Protein AF-A0A0F9CCR1-F1 (afdb_monomer_lite)

Organism: NCBI:txid412755

Structure (mmCIF, N/CA/C/O backbone):
data_AF-A0A0F9CCR1-F1
#
_entry.id   AF-A0A0F9CCR1-F1
#
loop_
_atom_site.group_PDB
_atom_site.id
_atom_site.type_symbol
_atom_site.label_atom_id
_atom_site.label_alt_id
_atom_site.label_comp_id
_atom_site.label_asym_id
_atom_site.label_entity_id
_atom_site.label_seq_id
_atom_site.pdbx_PDB_ins_code
_atom_site.Cartn_x
_atom_site.Cartn_y
_atom_site.Cartn_z
_atom_site.occupancy
_atom_site.B_iso_or_equiv
_atom_site.auth_seq_id
_atom_site.auth_comp_id
_atom_site.auth_asym_id
_atom_site.auth_atom_id
_atom_site.pdbx_PDB_model_num
ATOM 1 N N . SER A 1 1 ? 18.368 16.791 -58.440 1.00 50.75 1 SER A N 1
ATOM 2 C CA . SER A 1 1 ? 19.462 16.096 -57.736 1.00 50.75 1 SER A CA 1
ATOM 3 C C . SER A 1 1 ? 19.085 16.031 -56.270 1.00 50.75 1 SER A C 1
ATOM 5 O O . SER A 1 1 ? 18.767 17.078 -55.722 1.00 50.75 1 SER A O 1
ATOM 7 N N . ALA A 1 2 ? 19.001 14.838 -55.680 1.00 38.72 2 ALA A N 1
ATOM 8 C CA . ALA A 1 2 ? 18.726 14.674 -54.253 1.00 38.72 2 ALA A CA 1
ATOM 9 C C . ALA A 1 2 ? 20.060 14.623 -53.499 1.00 38.72 2 ALA A C 1
ATOM 11 O O . ALA A 1 2 ? 20.948 13.859 -53.875 1.00 38.72 2 ALA A O 1
ATOM 12 N N . THR A 1 3 ? 20.212 15.446 -52.465 1.00 45.69 3 THR A N 1
ATOM 13 C CA . THR A 1 3 ? 21.403 15.432 -51.611 1.00 45.69 3 THR A CA 1
ATOM 14 C C . THR A 1 3 ? 21.350 14.206 -50.711 1.00 45.69 3 THR A C 1
ATOM 16 O O . THR A 1 3 ? 20.390 14.024 -49.962 1.00 45.69 3 THR A O 1
ATOM 19 N N . LEU A 1 4 ? 22.379 13.364 -50.779 1.00 38.53 4 LEU A N 1
ATOM 20 C CA . LEU A 1 4 ? 22.526 12.232 -49.875 1.00 38.53 4 LEU A CA 1
ATOM 21 C C . LEU A 1 4 ? 22.863 12.766 -48.473 1.00 38.53 4 LEU A C 1
ATOM 23 O O . LEU A 1 4 ? 23.939 13.322 -48.260 1.00 38.53 4 LEU A O 1
ATOM 27 N N . LEU A 1 5 ? 21.947 12.609 -47.519 1.00 33.97 5 LEU A N 1
ATOM 28 C CA . LEU A 1 5 ? 22.229 12.815 -46.098 1.00 33.97 5 LEU A CA 1
ATOM 29 C C . LEU A 1 5 ? 22.799 11.510 -45.536 1.00 33.97 5 LEU A C 1
ATOM 31 O O . LEU A 1 5 ? 22.057 10.578 -45.234 1.00 33.97 5 LEU A O 1
ATOM 35 N N . ALA A 1 6 ? 24.126 11.431 -45.431 1.00 38.94 6 ALA A N 1
ATOM 36 C CA . ALA A 1 6 ? 24.791 10.329 -44.747 1.00 38.94 6 ALA A CA 1
ATOM 37 C C . ALA A 1 6 ? 24.657 10.525 -43.230 1.00 38.94 6 ALA A C 1
ATOM 39 O O . ALA A 1 6 ? 25.279 11.412 -42.648 1.00 38.94 6 ALA A O 1
ATOM 40 N N . LEU A 1 7 ? 23.823 9.705 -42.593 1.00 36.12 7 LEU A N 1
ATOM 41 C CA . LEU A 1 7 ? 23.699 9.635 -41.140 1.00 36.12 7 LEU A CA 1
ATOM 42 C C . LEU A 1 7 ? 24.555 8.466 -40.643 1.00 36.12 7 LEU A C 1
ATOM 44 O O . LEU A 1 7 ? 24.197 7.311 -40.864 1.00 36.12 7 LEU A O 1
ATOM 48 N N . SER A 1 8 ? 25.673 8.742 -39.965 1.00 43.38 8 SER A N 1
ATOM 49 C CA . SER A 1 8 ? 26.365 7.713 -39.181 1.00 43.38 8 SER A CA 1
ATOM 50 C C . SER A 1 8 ? 25.803 7.720 -37.763 1.00 43.38 8 SER A C 1
ATOM 52 O O . SER A 1 8 ? 26.034 8.661 -37.004 1.00 43.38 8 SER A O 1
ATOM 54 N N . MET A 1 9 ? 25.056 6.682 -37.393 1.00 41.47 9 MET A N 1
ATOM 55 C CA . MET A 1 9 ? 24.630 6.497 -36.007 1.00 41.47 9 MET A CA 1
ATOM 56 C C . MET A 1 9 ? 25.672 5.660 -35.273 1.00 41.47 9 MET A C 1
ATOM 58 O O . MET A 1 9 ? 25.550 4.442 -35.176 1.00 41.47 9 MET A O 1
ATOM 62 N N . THR A 1 10 ? 26.718 6.307 -34.765 1.00 45.69 10 THR A N 1
ATOM 63 C CA . THR A 1 10 ? 27.674 5.651 -33.871 1.00 45.69 10 THR A CA 1
ATOM 64 C C . THR A 1 10 ? 26.913 5.168 -32.635 1.00 45.69 10 THR A C 1
ATOM 66 O O . THR A 1 10 ? 26.191 5.949 -32.016 1.00 45.69 10 THR A O 1
ATOM 69 N N . THR A 1 11 ? 27.073 3.900 -32.249 1.00 51.06 11 THR A N 1
ATOM 70 C CA . THR A 1 11 ? 26.639 3.354 -30.943 1.00 51.06 11 THR A CA 1
ATOM 71 C C . THR A 1 11 ? 25.132 3.214 -30.678 1.00 51.06 11 THR A C 1
ATOM 73 O O . THR A 1 11 ? 24.758 2.974 -29.534 1.00 51.06 11 THR A O 1
ATOM 76 N N . ARG A 1 12 ? 24.248 3.284 -31.691 1.00 46.91 12 ARG A N 1
ATOM 77 C CA . ARG A 1 12 ? 22.797 3.072 -31.466 1.00 46.91 12 ARG A CA 1
ATOM 78 C C . ARG A 1 12 ? 22.498 1.722 -30.805 1.00 46.91 12 ARG A C 1
ATOM 80 O O . ARG A 1 12 ? 21.660 1.680 -29.918 1.00 46.91 12 ARG A O 1
ATOM 87 N N . ALA A 1 13 ? 23.227 0.679 -31.198 1.00 51.91 13 ALA A N 1
ATOM 88 C CA . ALA A 1 13 ? 23.058 -0.664 -30.654 1.00 51.91 13 ALA A CA 1
ATOM 89 C C . ALA A 1 13 ? 23.469 -0.784 -29.173 1.00 51.91 13 ALA A C 1
ATOM 91 O O . ALA A 1 13 ? 22.968 -1.649 -28.470 1.00 51.91 13 ALA A O 1
ATOM 92 N N . ALA A 1 14 ? 24.367 0.083 -28.679 1.00 57.62 14 ALA A N 1
ATOM 93 C CA . ALA A 1 14 ? 24.915 -0.008 -27.320 1.00 57.62 14 ALA A CA 1
ATOM 94 C C . ALA A 1 14 ? 23.968 0.506 -26.234 1.00 57.62 14 ALA A C 1
ATOM 96 O O . ALA A 1 14 ? 24.228 0.294 -25.048 1.00 57.62 14 ALA A O 1
ATOM 97 N N . ARG A 1 15 ? 22.876 1.170 -26.621 1.00 64.12 15 ARG A N 1
ATOM 98 C CA . ARG A 1 15 ? 21.899 1.696 -25.675 1.00 64.12 15 ARG A CA 1
ATOM 99 C C . ARG A 1 15 ? 20.827 0.652 -25.403 1.00 64.12 15 ARG A C 1
ATOM 101 O O . ARG A 1 15 ? 20.266 0.121 -26.356 1.00 64.12 15 ARG A O 1
ATOM 108 N N . PRO A 1 16 ? 20.518 0.370 -24.130 1.00 66.69 16 PRO A N 1
ATOM 109 C CA . PRO A 1 16 ? 19.433 -0.540 -23.820 1.00 66.69 16 PRO A CA 1
ATOM 110 C C . PRO A 1 16 ? 18.103 0.072 -24.228 1.00 66.69 16 PRO A C 1
ATOM 112 O O . PRO A 1 16 ? 17.926 1.293 -24.208 1.00 66.69 16 PRO A O 1
ATOM 115 N N . TYR A 1 17 ? 17.136 -0.799 -24.478 1.00 66.25 17 TYR A N 1
ATOM 116 C CA . TYR A 1 17 ? 15.737 -0.420 -24.519 1.00 66.25 17 TYR A CA 1
ATOM 117 C C . TYR A 1 17 ? 15.050 -0.842 -23.220 1.00 66.25 17 TYR A C 1
ATOM 119 O O . TYR A 1 17 ? 15.251 -1.972 -22.766 1.00 66.25 17 TYR A O 1
ATOM 127 N N . PRO A 1 18 ? 14.222 0.025 -22.616 1.00 67.62 18 PRO A N 1
ATOM 128 C CA . PRO A 1 18 ? 13.349 -0.390 -21.532 1.00 67.62 18 PRO A CA 1
ATOM 129 C C . PRO A 1 18 ? 12.358 -1.460 -22.028 1.00 67.62 18 PRO A C 1
ATOM 131 O O . PRO A 1 18 ? 12.067 -1.542 -23.230 1.00 67.62 18 PRO A O 1
ATOM 134 N N . PRO A 1 19 ? 11.843 -2.307 -21.122 1.00 66.94 19 PRO A N 1
ATOM 135 C CA . PRO A 1 19 ? 10.934 -3.389 -21.481 1.00 66.94 19 PRO A CA 1
ATOM 136 C C . PRO A 1 19 ? 9.650 -2.853 -22.121 1.00 66.94 19 PRO A C 1
ATOM 138 O O . PRO A 1 19 ? 9.246 -1.715 -21.887 1.00 66.94 19 PRO A O 1
ATOM 141 N N . SER A 1 20 ? 9.009 -3.678 -22.953 1.00 59.06 20 SER A N 1
ATOM 142 C CA . SER A 1 20 ? 7.840 -3.262 -23.744 1.00 59.06 20 SER A CA 1
ATOM 143 C C . SER A 1 20 ? 6.495 -3.425 -23.036 1.00 59.06 20 SER A C 1
ATOM 145 O O . SER A 1 20 ? 5.489 -2.936 -23.541 1.00 59.06 20 SER A O 1
ATOM 147 N N . THR A 1 21 ? 6.447 -4.156 -21.923 1.00 61.69 21 THR A N 1
ATOM 148 C CA . THR A 1 21 ? 5.227 -4.347 -21.131 1.00 61.69 21 THR A CA 1
ATOM 149 C C . THR A 1 21 ? 5.556 -4.682 -19.676 1.00 61.69 21 THR A C 1
ATOM 151 O O . THR A 1 21 ? 6.654 -5.169 -19.382 1.00 61.69 21 THR A O 1
ATOM 154 N N . ILE A 1 22 ? 4.587 -4.407 -18.803 1.00 64.69 22 ILE A N 1
ATOM 155 C CA . ILE A 1 22 ? 4.551 -4.728 -17.380 1.00 64.69 22 ILE A CA 1
ATOM 156 C C . ILE A 1 22 ? 3.498 -5.819 -17.167 1.00 64.69 22 ILE A C 1
ATOM 158 O O . ILE A 1 22 ? 2.388 -5.712 -17.689 1.00 64.69 22 ILE A O 1
ATOM 162 N N . GLN A 1 23 ? 3.811 -6.825 -16.354 1.00 64.81 23 GLN A N 1
ATOM 163 C CA . GLN A 1 23 ? 2.790 -7.668 -15.727 1.00 64.81 23 GLN A CA 1
ATOM 164 C C . GLN A 1 23 ? 2.602 -7.250 -14.275 1.00 64.81 23 GLN A C 1
ATOM 166 O O . GLN A 1 23 ? 3.588 -6.992 -13.588 1.00 64.81 23 GLN A O 1
ATOM 171 N N . TYR A 1 24 ? 1.348 -7.206 -13.826 1.00 63.34 24 TYR A N 1
ATOM 172 C CA . TYR A 1 24 ? 0.982 -6.917 -12.444 1.00 63.34 24 TYR A CA 1
ATOM 173 C C . TYR A 1 24 ? 0.610 -8.220 -11.740 1.00 63.34 24 TYR A C 1
ATOM 175 O O . TYR A 1 24 ? -0.170 -9.018 -12.260 1.00 63.34 24 TYR A O 1
ATOM 183 N N . ASN A 1 25 ? 1.152 -8.430 -10.543 1.00 60.41 25 ASN A N 1
ATOM 184 C CA . ASN A 1 25 ? 0.676 -9.438 -9.586 1.00 60.41 25 ASN A CA 1
ATOM 185 C C . ASN A 1 25 ? 0.745 -10.885 -10.108 1.00 60.41 25 ASN A C 1
ATOM 187 O O . ASN A 1 25 ? -0.025 -11.741 -9.682 1.00 60.41 25 ASN A O 1
ATOM 191 N N . GLY A 1 26 ? 1.651 -11.158 -11.052 1.00 52.28 26 GLY A N 1
ATOM 192 C CA . GLY A 1 26 ? 1.789 -12.470 -11.694 1.00 52.28 26 GLY A CA 1
ATOM 193 C C . GLY A 1 26 ? 0.612 -12.869 -12.600 1.00 52.28 26 GLY A C 1
ATOM 194 O O . GLY A 1 26 ? 0.526 -14.028 -13.006 1.00 52.28 26 GLY A O 1
ATOM 195 N N . ALA A 1 27 ? -0.313 -11.954 -12.922 1.00 52.25 27 ALA A N 1
ATOM 196 C CA . ALA A 1 27 ? -1.449 -12.244 -13.794 1.00 52.25 27 ALA A CA 1
ATOM 197 C C . ALA A 1 27 ? -1.022 -12.231 -15.276 1.00 52.25 27 ALA A C 1
ATOM 199 O O . ALA A 1 27 ? -0.590 -11.217 -15.822 1.00 52.25 27 ALA A O 1
ATOM 200 N N . GLY A 1 28 ? -1.163 -13.387 -15.933 1.00 45.09 28 GLY A N 1
ATOM 201 C CA . GLY A 1 28 ? -0.551 -13.738 -17.223 1.00 45.09 28 GLY A CA 1
ATOM 202 C C . GLY A 1 28 ? -1.099 -13.073 -18.492 1.00 45.09 28 GLY A C 1
ATOM 203 O O . GLY A 1 28 ? -1.087 -13.707 -19.547 1.00 45.09 28 GLY A O 1
ATOM 204 N N . THR A 1 29 ? -1.564 -11.820 -18.444 1.00 50.44 29 THR A N 1
ATOM 205 C CA . THR A 1 29 ? -1.812 -11.045 -19.672 1.00 50.44 29 THR A CA 1
ATOM 206 C C . THR A 1 29 ? -1.043 -9.729 -19.650 1.00 50.44 29 THR A C 1
ATOM 208 O O . THR A 1 29 ? -1.026 -9.014 -18.655 1.00 50.44 29 THR A O 1
ATOM 211 N N . ASN A 1 30 ? -0.417 -9.393 -20.780 1.00 51.88 30 ASN A N 1
ATOM 212 C CA . ASN A 1 30 ? 0.476 -8.236 -20.968 1.00 51.88 30 ASN A CA 1
ATOM 213 C C . ASN A 1 30 ? -0.227 -6.858 -20.893 1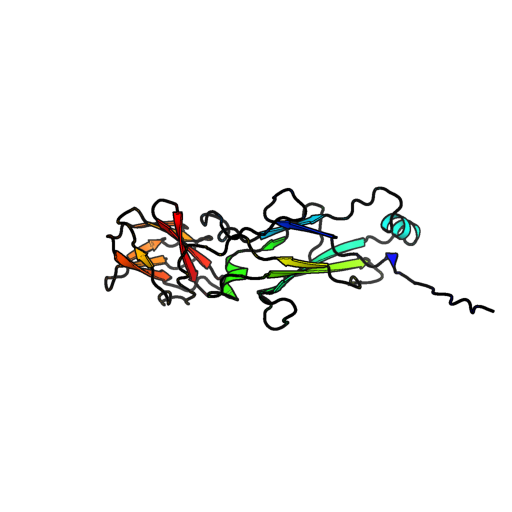.00 51.88 30 ASN A C 1
ATOM 215 O O . ASN A 1 30 ? 0.336 -5.865 -21.354 1.00 51.88 30 ASN A O 1
ATOM 219 N N . TYR A 1 31 ? -1.465 -6.823 -20.393 1.00 55.34 31 TYR A N 1
ATOM 220 C CA . TYR A 1 31 ? -2.374 -5.673 -20.349 1.00 55.34 31 TYR A CA 1
ATOM 221 C C . TYR A 1 31 ? -3.260 -5.683 -19.093 1.00 55.34 31 TYR A C 1
ATOM 223 O O . TYR A 1 31 ? -4.331 -5.081 -19.097 1.00 55.34 31 TYR A O 1
ATOM 231 N N . GLY A 1 32 ? -2.858 -6.418 -18.052 1.00 57.16 32 GLY A N 1
ATOM 232 C CA . GLY A 1 32 ? -3.603 -6.454 -16.800 1.00 57.16 32 GLY A CA 1
ATOM 233 C C . GLY A 1 32 ? -3.653 -5.089 -16.111 1.00 57.16 32 GLY A C 1
ATOM 234 O O . GLY A 1 32 ? -2.869 -4.183 -16.395 1.00 57.16 32 GLY A O 1
ATOM 235 N N . THR A 1 33 ? -4.572 -4.975 -15.173 1.00 60.72 33 THR A N 1
ATOM 236 C CA . THR A 1 33 ? -4.763 -3.840 -14.273 1.00 60.72 33 THR A CA 1
ATOM 237 C C . THR A 1 33 ? -4.204 -4.206 -12.891 1.00 60.72 33 THR A C 1
ATOM 239 O O . THR A 1 33 ? -4.346 -5.349 -12.451 1.00 60.72 33 THR A O 1
ATOM 242 N N . PRO A 1 34 ? -3.502 -3.287 -12.205 1.00 64.38 34 PRO A N 1
ATOM 243 C CA . PRO A 1 34 ? -3.010 -3.509 -10.858 1.00 64.38 34 PRO A CA 1
ATOM 244 C C . PRO A 1 34 ? -4.192 -3.652 -9.892 1.00 64.38 34 PRO A C 1
ATOM 246 O O . PRO A 1 34 ? -5.062 -2.782 -9.848 1.00 64.38 34 PRO A O 1
ATOM 249 N N . ASP A 1 35 ? -4.192 -4.728 -9.107 1.00 62.09 35 ASP A N 1
ATOM 250 C CA . ASP A 1 35 ? -5.094 -4.907 -7.967 1.00 62.09 35 ASP A CA 1
ATOM 251 C C . ASP A 1 35 ? -4.362 -4.492 -6.688 1.00 62.09 35 ASP A C 1
ATOM 253 O O . ASP A 1 35 ? -3.267 -4.995 -6.406 1.00 62.09 35 ASP A O 1
ATOM 257 N N . LEU A 1 36 ? -4.952 -3.544 -5.959 1.00 65.38 36 LEU A N 1
ATOM 258 C CA . LEU A 1 36 ? -4.485 -3.089 -4.655 1.00 65.38 36 LEU A CA 1
ATOM 259 C C . LEU A 1 36 ? -5.269 -3.744 -3.508 1.00 65.38 36 LEU A C 1
ATOM 261 O O . LEU A 1 36 ? -5.095 -3.311 -2.379 1.00 65.38 36 LEU A O 1
ATOM 265 N N . GLU A 1 37 ? -6.102 -4.764 -3.740 1.00 56.50 37 GLU A N 1
ATOM 266 C CA . GLU A 1 37 ? -6.664 -5.627 -2.695 1.00 56.50 37 GLU A CA 1
ATOM 267 C C . GLU A 1 37 ? -5.812 -6.892 -2.546 1.00 56.50 37 GLU A C 1
ATOM 269 O O . GLU A 1 37 ? -5.316 -7.475 -3.504 1.00 56.50 37 GLU A O 1
ATOM 274 N N . GLY A 1 38 ? -5.619 -7.348 -1.315 1.00 53.19 38 GLY A N 1
ATOM 275 C CA . GLY A 1 38 ? -4.847 -8.551 -1.015 1.00 53.19 38 GLY A CA 1
ATOM 276 C C . GLY A 1 38 ? -4.767 -8.741 0.489 1.00 53.19 38 GLY A C 1
ATOM 277 O O . GLY A 1 38 ? -4.850 -7.756 1.221 1.00 53.19 38 GLY A O 1
ATOM 278 N N . ASP A 1 39 ? -4.639 -9.986 0.950 1.00 47.09 39 ASP A N 1
ATOM 279 C CA . ASP A 1 39 ? -4.679 -10.307 2.378 1.00 47.09 39 ASP A CA 1
ATOM 280 C C . ASP A 1 39 ? -3.584 -9.539 3.145 1.00 47.09 39 ASP A C 1
ATOM 282 O O . ASP A 1 39 ? -2.390 -9.771 2.949 1.00 47.09 39 ASP A O 1
ATOM 286 N N . GLY A 1 40 ? -3.980 -8.628 4.044 1.00 43.12 40 GLY A N 1
ATOM 287 C CA . GLY A 1 40 ? -3.067 -7.818 4.863 1.00 43.12 40 GLY A CA 1
ATOM 288 C C . GLY A 1 40 ? -2.175 -8.593 5.848 1.00 43.12 40 GLY A C 1
ATOM 289 O O . GLY A 1 40 ? -1.383 -7.979 6.564 1.00 43.12 40 GLY A O 1
ATOM 290 N N . ALA A 1 41 ? -2.269 -9.927 5.899 1.00 38.91 41 ALA A N 1
ATOM 291 C CA . ALA A 1 41 ? -1.419 -10.786 6.719 1.00 38.91 41 ALA A CA 1
ATOM 292 C C . ALA A 1 41 ? -0.218 -11.303 5.897 1.00 38.91 41 ALA A C 1
ATOM 294 O O . ALA A 1 41 ? -0.339 -12.244 5.118 1.00 38.91 41 ALA A O 1
ATOM 295 N N . GLY A 1 42 ? 0.952 -10.680 6.073 1.00 58.03 42 GLY A N 1
ATOM 296 C CA . GLY A 1 42 ? 2.175 -10.928 5.291 1.00 58.03 42 GLY A CA 1
ATOM 297 C C . GLY A 1 42 ? 2.841 -9.613 4.868 1.00 58.03 42 GLY A C 1
ATOM 298 O O . GLY A 1 42 ? 2.399 -8.565 5.321 1.00 58.03 42 GLY A O 1
ATOM 299 N N . PHE A 1 43 ? 3.876 -9.651 4.008 1.00 45.81 43 PHE A N 1
ATOM 300 C CA . PHE A 1 43 ? 4.658 -8.477 3.554 1.00 45.81 43 PHE A CA 1
ATOM 301 C C . PHE A 1 43 ? 3.766 -7.271 3.184 1.00 45.81 43 PHE A C 1
ATOM 303 O O . PHE A 1 43 ? 3.305 -7.154 2.055 1.00 45.81 43 PHE A O 1
ATOM 310 N N . GLN A 1 44 ? 3.533 -6.373 4.145 1.00 53.03 44 GLN A N 1
ATOM 311 C CA . GLN A 1 44 ? 2.955 -5.029 3.973 1.00 53.03 44 GLN A CA 1
ATOM 312 C C . GLN A 1 44 ? 1.747 -4.918 3.018 1.00 53.03 44 GLN A C 1
ATOM 314 O O . GLN A 1 44 ? 1.655 -3.937 2.282 1.00 53.03 44 GLN A O 1
ATOM 319 N N . GLY A 1 45 ? 0.840 -5.908 3.061 1.00 52.66 45 GLY A N 1
ATOM 320 C CA . GLY A 1 45 ? -0.464 -5.925 2.381 1.00 52.66 45 GLY A CA 1
ATOM 321 C C . GLY A 1 45 ? -0.376 -5.624 0.887 1.00 52.66 45 GLY A C 1
ATOM 322 O O . GLY A 1 45 ? -0.601 -4.493 0.495 1.00 52.66 45 GLY A O 1
ATOM 323 N N . PHE A 1 46 ? 0.012 -6.620 0.089 1.00 50.91 46 PHE A N 1
ATOM 324 C CA . PHE A 1 46 ? 0.131 -6.647 -1.378 1.00 50.91 46 PHE A CA 1
ATOM 325 C C . PHE A 1 46 ? 0.128 -5.277 -2.108 1.00 50.91 46 PHE A C 1
ATOM 327 O O . PHE A 1 46 ? -0.920 -4.646 -2.277 1.00 50.91 46 PHE A O 1
ATOM 334 N N . GLY A 1 47 ? 1.311 -4.831 -2.557 1.00 55.91 47 GLY A N 1
ATOM 335 C CA . GLY A 1 47 ? 1.459 -3.641 -3.398 1.00 55.91 47 GLY A CA 1
ATOM 336 C C . GLY A 1 47 ? 1.358 -3.987 -4.878 1.00 55.91 47 GLY A C 1
ATOM 337 O O . GLY A 1 47 ? 0.251 -4.029 -5.381 1.00 55.91 47 GLY A O 1
ATOM 338 N N . LEU A 1 48 ? 2.469 -4.216 -5.580 1.00 58.97 48 LEU A N 1
ATOM 339 C CA . LEU A 1 48 ? 2.502 -4.625 -6.988 1.00 58.97 48 LEU A CA 1
ATOM 340 C C . LEU A 1 48 ? 3.786 -5.398 -7.279 1.00 58.97 48 LEU A C 1
ATOM 342 O O . LEU A 1 48 ? 4.874 -4.919 -6.958 1.00 58.97 48 LEU A O 1
ATOM 346 N N . THR A 1 49 ? 3.675 -6.550 -7.935 1.00 59.25 49 THR A N 1
ATOM 347 C CA . THR A 1 49 ? 4.834 -7.203 -8.559 1.00 59.25 49 THR A CA 1
ATOM 348 C C . THR A 1 49 ? 4.882 -6.779 -10.009 1.00 59.25 49 THR A C 1
ATOM 350 O O . THR A 1 49 ? 3.936 -7.067 -10.738 1.00 59.25 49 THR A O 1
ATOM 353 N N . ILE A 1 50 ? 5.963 -6.117 -10.414 1.00 58.69 50 ILE A N 1
ATOM 354 C CA . ILE A 1 50 ? 6.201 -5.782 -11.812 1.00 58.69 50 ILE A CA 1
ATOM 355 C C . ILE A 1 50 ? 7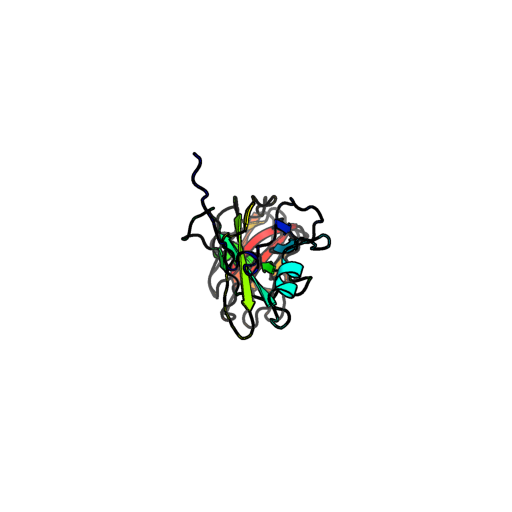.194 -6.767 -12.412 1.00 58.69 50 ILE A C 1
ATOM 357 O O . ILE A 1 50 ? 8.363 -6.795 -12.023 1.00 58.69 50 ILE A O 1
ATOM 361 N N . GLU A 1 51 ? 6.724 -7.531 -13.393 1.00 60.59 51 GLU A N 1
ATOM 362 C CA . GLU A 1 51 ? 7.580 -8.344 -14.252 1.00 60.59 51 GLU A CA 1
ATOM 363 C C . GLU A 1 51 ? 7.743 -7.684 -15.613 1.00 60.59 51 GLU A C 1
ATOM 365 O O . GLU A 1 51 ? 6.804 -7.119 -16.184 1.00 60.59 51 GLU A O 1
ATOM 370 N N . TRP A 1 52 ? 8.962 -7.763 -16.133 1.00 61.59 52 TRP A N 1
ATOM 371 C CA . TRP A 1 52 ? 9.331 -7.153 -17.395 1.00 61.59 52 TRP A CA 1
ATOM 372 C C . TRP A 1 52 ? 9.439 -8.224 -18.462 1.00 61.59 52 TRP A C 1
ATOM 374 O O . TRP A 1 52 ? 10.245 -9.150 -18.359 1.00 61.59 52 TRP A O 1
ATOM 384 N N . LEU A 1 53 ? 8.695 -8.054 -19.548 1.00 55.88 53 LEU A N 1
ATOM 385 C CA . LEU A 1 53 ? 8.905 -8.874 -20.730 1.00 55.88 53 LEU A CA 1
ATOM 386 C C . LEU A 1 53 ? 10.048 -8.264 -21.541 1.00 55.88 53 LEU A C 1
ATOM 388 O O . LEU A 1 53 ? 9.861 -7.338 -22.337 1.00 55.88 53 LEU A O 1
ATOM 392 N N . LYS A 1 54 ? 11.258 -8.785 -21.309 1.00 54.25 54 LYS A N 1
ATOM 393 C CA . LYS A 1 54 ? 12.392 -8.571 -22.212 1.00 54.25 54 LYS A CA 1
ATOM 394 C C . LYS A 1 54 ? 11.973 -9.074 -23.594 1.00 54.25 54 LYS A C 1
ATOM 396 O O . LYS A 1 54 ? 11.419 -10.170 -23.709 1.00 54.25 54 LYS A O 1
ATOM 401 N N . ARG A 1 55 ? 12.234 -8.307 -24.657 1.00 50.09 55 ARG A N 1
ATOM 402 C CA . ARG A 1 55 ? 12.088 -8.852 -26.015 1.00 50.09 55 ARG A CA 1
ATOM 403 C C . ARG A 1 55 ? 12.976 -10.089 -26.114 1.00 50.09 55 ARG A C 1
ATOM 405 O O . ARG A 1 55 ? 14.176 -10.017 -25.874 1.00 50.09 55 ARG A O 1
ATOM 412 N N . ASN A 1 56 ? 12.381 -11.240 -26.407 1.00 43.78 56 ASN A N 1
ATOM 413 C CA . ASN A 1 56 ? 13.141 -12.472 -26.537 1.00 43.78 56 ASN A CA 1
ATOM 414 C C . ASN A 1 56 ? 13.911 -12.430 -27.867 1.00 43.78 56 ASN A C 1
ATOM 416 O O . ASN A 1 56 ? 13.332 -12.632 -28.936 1.00 43.78 56 ASN A O 1
ATOM 420 N N . HIS A 1 57 ? 15.200 -12.098 -27.804 1.00 48.00 57 HIS A N 1
ATOM 421 C CA . HIS A 1 57 ? 16.074 -11.910 -28.964 1.00 48.00 57 HIS A CA 1
ATOM 422 C C . HIS A 1 57 ? 16.500 -13.265 -29.542 1.00 48.00 57 HIS A C 1
ATOM 424 O O . HIS A 1 57 ? 17.619 -13.723 -29.335 1.00 48.00 57 HIS A O 1
ATOM 430 N N . THR A 1 58 ? 15.590 -13.944 -30.236 1.00 42.25 58 THR A N 1
ATOM 431 C CA . THR A 1 58 ? 15.892 -15.236 -30.878 1.00 42.25 58 THR A CA 1
ATOM 432 C C . THR A 1 58 ? 16.047 -15.142 -32.391 1.00 42.25 58 THR A C 1
ATOM 434 O O . THR A 1 58 ? 16.513 -16.096 -33.005 1.00 42.25 58 THR A O 1
ATOM 437 N N . LEU A 1 59 ? 15.732 -13.999 -33.010 1.00 39.91 59 LEU A N 1
ATOM 438 C CA . LEU A 1 59 ? 15.860 -13.818 -34.455 1.00 39.91 59 LEU A CA 1
ATOM 439 C C . LEU A 1 59 ? 16.545 -12.483 -34.772 1.00 39.91 59 LEU A C 1
ATOM 441 O O . LEU A 1 59 ? 15.941 -11.424 -34.644 1.00 39.91 59 LEU A O 1
ATOM 445 N N . SER A 1 60 ? 17.815 -12.583 -35.178 1.00 46.88 60 SER A N 1
ATOM 446 C CA . SER A 1 60 ? 18.609 -11.562 -35.884 1.00 46.88 60 SER A CA 1
ATOM 447 C C . SER A 1 60 ? 18.534 -10.141 -35.303 1.00 46.88 60 SER A C 1
ATOM 449 O O . SER A 1 60 ? 18.171 -9.207 -36.016 1.00 46.88 60 SER A O 1
ATOM 451 N N . ASP A 1 61 ? 18.879 -9.975 -34.020 1.00 47.09 61 ASP A N 1
ATOM 452 C CA . ASP A 1 61 ? 18.695 -8.715 -33.285 1.00 47.09 61 ASP A CA 1
ATOM 453 C C . ASP A 1 61 ? 19.979 -8.190 -32.604 1.00 47.09 61 ASP A C 1
ATOM 455 O O . ASP A 1 61 ? 20.905 -8.937 -32.282 1.00 47.09 61 ASP A O 1
ATOM 459 N N . GLU A 1 62 ? 19.979 -6.872 -32.401 1.00 50.94 62 GLU A N 1
ATOM 460 C CA . GLU A 1 62 ? 20.945 -5.917 -31.838 1.00 50.94 62 GLU A CA 1
ATOM 461 C C . GLU A 1 62 ? 22.039 -6.453 -30.903 1.00 50.94 62 GLU A C 1
ATOM 463 O O . GLU A 1 62 ? 23.192 -6.070 -31.069 1.00 50.94 62 GLU A O 1
ATOM 468 N N . VAL A 1 63 ? 21.728 -7.356 -29.967 1.00 48.12 63 VAL A N 1
ATOM 469 C CA . VAL A 1 63 ? 22.715 -7.947 -29.040 1.00 48.12 63 VAL A CA 1
ATOM 470 C C . VAL A 1 63 ? 23.760 -8.775 -29.787 1.00 48.12 63 VAL A C 1
ATOM 472 O O . VAL A 1 63 ? 24.939 -8.726 -29.454 1.00 48.12 63 VAL A O 1
ATOM 475 N N . GLN A 1 64 ? 23.362 -9.498 -30.836 1.00 51.19 64 GLN A N 1
ATOM 476 C CA . GLN A 1 64 ? 24.299 -10.245 -31.673 1.00 51.19 64 GLN A CA 1
ATOM 477 C C . GLN A 1 64 ? 25.201 -9.299 -32.481 1.00 51.19 64 GLN A C 1
ATOM 479 O O . GLN A 1 64 ? 26.388 -9.580 -32.620 1.00 51.19 64 GLN A O 1
ATOM 484 N N . ASN A 1 65 ? 24.664 -8.159 -32.940 1.00 53.97 65 ASN A N 1
ATOM 485 C CA . ASN A 1 65 ? 25.452 -7.100 -33.582 1.00 53.97 65 ASN A CA 1
ATOM 486 C C . ASN A 1 65 ? 26.382 -6.393 -32.576 1.00 53.97 65 ASN A C 1
ATOM 488 O O . ASN A 1 65 ? 27.497 -6.011 -32.915 1.00 53.97 65 ASN A O 1
ATOM 492 N N . LEU A 1 66 ? 25.965 -6.269 -31.312 1.00 52.59 66 LEU A N 1
ATOM 493 C CA . LEU A 1 66 ? 26.799 -5.717 -30.249 1.00 52.59 66 LEU A CA 1
ATOM 494 C C . LEU A 1 66 ? 27.973 -6.633 -29.906 1.00 52.59 66 LEU A C 1
ATOM 496 O O . LEU A 1 66 ? 29.109 -6.179 -29.794 1.00 52.59 66 LEU A O 1
ATOM 500 N N . LEU A 1 67 ? 27.691 -7.930 -29.764 1.00 52.62 67 LEU A N 1
ATOM 501 C CA . LEU A 1 67 ? 28.697 -8.957 -29.514 1.00 52.62 67 LEU A CA 1
ATOM 502 C C . LEU A 1 67 ? 29.636 -9.125 -30.714 1.00 52.62 67 LEU A C 1
ATOM 504 O O . LEU A 1 67 ? 30.808 -9.437 -30.515 1.00 52.62 67 LEU A O 1
ATOM 508 N N . SER A 1 68 ? 29.161 -8.901 -31.946 1.00 54.97 68 SER A N 1
ATOM 509 C CA . SER A 1 68 ? 30.035 -8.898 -33.124 1.00 54.97 68 SER A CA 1
ATOM 510 C C . SER A 1 68 ? 30.926 -7.658 -33.202 1.00 54.97 68 SER A C 1
ATOM 512 O O . SER A 1 68 ? 32.074 -7.778 -33.623 1.00 54.97 68 SER A O 1
ATOM 514 N N . ASP A 1 69 ? 30.431 -6.489 -32.778 1.00 52.03 69 ASP A N 1
ATOM 515 C CA . ASP A 1 69 ? 31.191 -5.232 -32.794 1.00 52.03 69 ASP A CA 1
ATOM 516 C C . ASP A 1 69 ? 32.162 -5.104 -31.607 1.00 52.03 69 ASP A C 1
ATOM 518 O O . ASP A 1 69 ? 33.176 -4.410 -31.717 1.00 52.03 69 ASP A O 1
ATOM 522 N N . GLN A 1 70 ? 31.867 -5.740 -30.466 1.00 52.84 70 GLN A N 1
ATOM 523 C CA . GLN A 1 70 ? 32.637 -5.647 -29.218 1.00 52.84 70 GLN A CA 1
ATOM 524 C C . GLN A 1 70 ? 32.648 -6.988 -28.447 1.00 52.84 70 GLN A C 1
ATOM 526 O O . GLN A 1 70 ? 32.064 -7.096 -27.366 1.00 52.84 70 GLN A O 1
ATOM 531 N N . PRO A 1 71 ? 33.352 -8.022 -28.947 1.00 54.22 71 PRO A N 1
ATOM 532 C CA . PRO A 1 71 ? 33.285 -9.394 -28.420 1.00 54.22 71 PRO A CA 1
ATOM 533 C C . PRO A 1 71 ? 33.838 -9.578 -26.996 1.00 54.22 71 PRO A C 1
ATOM 535 O O . PRO A 1 71 ? 33.712 -10.656 -26.421 1.00 54.22 71 PRO A O 1
ATOM 538 N N . THR A 1 72 ? 34.474 -8.553 -26.422 1.00 55.81 72 THR A N 1
ATOM 539 C CA . THR A 1 72 ? 35.099 -8.587 -25.090 1.00 55.81 72 THR A CA 1
ATOM 540 C C . THR A 1 72 ? 34.366 -7.749 -24.043 1.00 55.81 72 THR A C 1
ATOM 542 O O . THR A 1 72 ? 34.811 -7.705 -22.897 1.00 55.81 72 THR A O 1
ATOM 545 N N . VAL A 1 73 ? 33.291 -7.044 -24.409 1.00 57.19 73 VAL A N 1
ATOM 546 C CA . VAL A 1 73 ? 32.570 -6.170 -23.477 1.00 57.19 73 VAL A CA 1
ATOM 547 C C . VAL A 1 73 ? 31.454 -6.968 -22.810 1.00 57.19 73 VAL A C 1
ATOM 549 O O . VAL A 1 73 ? 30.476 -7.345 -23.450 1.00 57.19 73 VAL A O 1
ATOM 552 N N . LEU A 1 74 ? 31.608 -7.221 -21.509 1.00 58.44 74 LEU A N 1
ATOM 553 C CA . LEU A 1 74 ? 30.507 -7.677 -20.664 1.00 58.44 74 LEU A CA 1
ATOM 554 C C . LEU A 1 74 ? 29.504 -6.524 -20.536 1.00 58.44 74 LEU A C 1
ATOM 556 O O . LEU A 1 74 ? 29.897 -5.400 -20.208 1.00 58.44 74 LEU A O 1
ATOM 560 N N . VAL A 1 75 ? 28.234 -6.796 -20.828 1.00 64.06 75 VAL A N 1
ATOM 561 C CA . VAL A 1 75 ? 27.146 -5.817 -20.747 1.00 64.06 75 VAL A CA 1
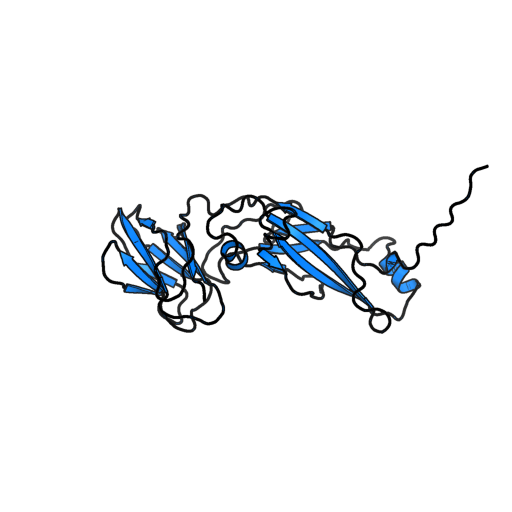ATOM 562 C C . VAL A 1 75 ? 26.124 -6.314 -19.745 1.00 64.06 75 VAL A C 1
ATOM 564 O O . VAL A 1 75 ? 25.471 -7.324 -20.002 1.00 64.06 75 VAL A O 1
ATOM 567 N N . ASP A 1 76 ? 25.948 -5.557 -18.665 1.00 69.69 76 ASP A N 1
ATOM 568 C CA . ASP A 1 76 ? 24.825 -5.744 -17.750 1.00 69.69 76 ASP A CA 1
ATOM 569 C C . ASP A 1 76 ? 23.806 -4.621 -17.952 1.00 69.69 76 ASP A C 1
ATOM 571 O O . ASP A 1 76 ? 24.162 -3.441 -18.072 1.00 69.69 76 ASP A O 1
ATOM 575 N N . THR A 1 77 ? 22.527 -4.998 -18.013 1.00 71.62 77 THR A N 1
ATOM 576 C CA . THR A 1 77 ? 21.409 -4.055 -18.091 1.00 71.62 77 THR A CA 1
ATOM 577 C C . THR A 1 77 ? 20.806 -3.844 -16.711 1.00 71.62 77 THR A C 1
ATOM 579 O O . THR A 1 77 ? 20.265 -4.772 -16.105 1.00 71.62 77 THR A O 1
ATOM 582 N N . ASP A 1 78 ? 20.848 -2.595 -16.259 1.00 76.56 78 ASP A N 1
ATOM 583 C CA . ASP A 1 78 ? 20.149 -2.153 -15.063 1.00 76.56 78 ASP A CA 1
ATOM 584 C C . ASP A 1 78 ? 18.813 -1.514 -15.431 1.00 76.56 78 ASP A C 1
ATOM 586 O O . ASP A 1 78 ? 18.704 -0.790 -16.428 1.00 76.56 78 ASP A O 1
ATOM 590 N N . TYR A 1 79 ? 17.831 -1.686 -14.552 1.00 75.88 79 TYR A N 1
ATOM 591 C CA . TYR A 1 79 ? 16.534 -1.028 -14.648 1.00 75.88 79 TYR A CA 1
ATOM 592 C C . TYR A 1 79 ? 16.229 -0.216 -13.395 1.00 75.88 79 TYR A C 1
ATOM 594 O O . TYR A 1 79 ? 16.692 -0.530 -12.295 1.00 75.88 79 TYR A O 1
ATOM 602 N N . GLN A 1 80 ? 15.427 0.829 -13.576 1.00 80.25 80 GLN A N 1
ATOM 603 C CA . GLN A 1 80 ? 14.879 1.653 -12.506 1.00 80.25 80 GLN A CA 1
ATOM 604 C C . GLN A 1 80 ? 13.384 1.872 -12.741 1.00 80.25 80 GLN A C 1
ATOM 606 O O . GLN A 1 80 ? 12.958 2.120 -13.870 1.00 80.25 80 GLN A O 1
ATOM 611 N N . VAL A 1 81 ? 12.614 1.845 -11.651 1.00 78.75 81 VAL A N 1
ATOM 612 C CA . VAL A 1 81 ? 11.177 2.139 -11.643 1.00 78.75 81 VAL A CA 1
ATOM 613 C C . VAL A 1 81 ? 10.910 3.411 -10.861 1.00 78.75 81 VAL A C 1
ATOM 615 O O . VAL A 1 81 ? 11.396 3.577 -9.740 1.00 78.75 81 VAL A O 1
ATOM 618 N N . GLU A 1 82 ? 10.099 4.275 -11.449 1.00 81.38 82 GLU A N 1
ATOM 619 C CA . GLU A 1 82 ? 9.532 5.460 -10.824 1.00 81.38 82 GLU A CA 1
ATOM 620 C C . GLU A 1 82 ? 8.005 5.403 -10.927 1.00 81.38 82 GLU A C 1
ATOM 622 O O . GLU A 1 82 ? 7.462 5.057 -11.977 1.00 81.38 82 GLU A O 1
ATOM 627 N N . ILE A 1 83 ? 7.316 5.734 -9.838 1.00 78.62 83 ILE A N 1
ATOM 628 C CA . ILE A 1 83 ? 5.855 5.713 -9.741 1.00 78.62 83 ILE A CA 1
ATOM 629 C C . ILE A 1 83 ? 5.365 7.106 -9.389 1.00 78.62 83 ILE A C 1
ATOM 631 O O . ILE A 1 83 ? 5.928 7.758 -8.507 1.00 78.62 83 ILE A O 1
ATOM 635 N N . ARG A 1 84 ? 4.298 7.547 -10.054 1.00 80.25 84 ARG A N 1
ATOM 636 C CA . ARG A 1 84 ? 3.656 8.841 -9.812 1.00 80.25 84 ARG A CA 1
ATOM 637 C C . ARG A 1 84 ? 2.153 8.681 -9.613 1.00 80.25 84 ARG A C 1
ATOM 639 O O . ARG A 1 84 ? 1.540 7.864 -10.299 1.00 80.25 84 ARG A O 1
ATOM 646 N N . HIS A 1 85 ? 1.567 9.480 -8.720 1.00 72.75 85 HIS A N 1
ATOM 647 C CA . HIS A 1 85 ? 0.104 9.553 -8.537 1.00 72.75 85 HIS A CA 1
ATOM 648 C C . HIS A 1 85 ? -0.576 10.408 -9.603 1.00 72.75 85 HIS A C 1
ATOM 650 O O . HIS A 1 85 ? -1.705 10.133 -9.995 1.00 72.75 85 HIS A O 1
ATOM 656 N N . THR A 1 86 ? 0.127 11.414 -10.117 1.00 72.25 86 THR A N 1
ATOM 657 C CA . THR A 1 86 ? -0.353 12.211 -11.245 1.00 72.25 86 THR A CA 1
ATOM 658 C C . THR A 1 86 ? 0.559 11.974 -12.441 1.00 72.25 86 THR A C 1
ATOM 660 O O . THR A 1 86 ? 1.772 12.205 -12.338 1.00 72.25 86 THR A O 1
ATOM 663 N N . PRO A 1 87 ? 0.011 11.558 -13.595 1.00 72.75 87 PRO A N 1
ATOM 664 C CA . PRO A 1 87 ? 0.784 11.435 -14.820 1.00 72.75 87 PRO A CA 1
ATOM 665 C C . PRO A 1 87 ? 1.585 12.708 -15.111 1.00 72.75 87 PRO A C 1
ATOM 667 O O . PRO A 1 87 ? 1.048 13.813 -15.091 1.00 72.75 87 PRO A O 1
ATOM 670 N N . TYR A 1 88 ? 2.878 12.544 -15.383 1.00 73.50 88 TYR A N 1
ATOM 671 C CA . TYR A 1 88 ? 3.826 13.587 -15.790 1.00 73.50 88 TYR A CA 1
ATOM 672 C C . TYR A 1 88 ? 4.170 14.650 -14.733 1.00 73.50 88 TYR A C 1
ATOM 674 O O . TYR A 1 88 ? 5.075 15.456 -14.956 1.00 73.50 88 TYR A O 1
ATOM 682 N N . SER A 1 89 ? 3.544 14.624 -13.554 1.00 72.56 89 SER A N 1
ATOM 683 C CA . SER A 1 89 ? 3.843 15.558 -12.461 1.00 72.56 89 SER A CA 1
ATOM 684 C C . SER A 1 89 ? 5.127 15.162 -11.745 1.00 72.56 89 SER A C 1
ATOM 686 O O . SER A 1 89 ? 5.234 14.060 -11.208 1.00 72.56 89 SER A O 1
ATOM 688 N N . VAL A 1 90 ? 6.143 16.030 -11.763 1.00 70.19 90 VAL A N 1
ATOM 689 C CA . VAL A 1 90 ? 7.414 15.819 -11.032 1.00 70.19 90 VAL A CA 1
ATOM 690 C C . VAL A 1 90 ? 7.268 15.995 -9.523 1.00 70.19 90 VAL A C 1
ATOM 692 O O . VAL A 1 90 ? 8.146 15.573 -8.780 1.00 70.19 90 VAL A O 1
ATOM 695 N N . SER A 1 91 ? 6.166 16.601 -9.089 1.00 67.00 91 SER A N 1
ATOM 696 C CA . SER A 1 91 ? 5.841 16.872 -7.690 1.00 67.00 91 SER A CA 1
ATOM 697 C C . SER A 1 91 ? 5.176 15.683 -6.996 1.00 67.00 91 SER A C 1
ATOM 699 O O . SER A 1 91 ? 5.216 15.611 -5.775 1.00 67.00 91 SER A O 1
ATOM 701 N N . ASP A 1 92 ? 4.620 14.743 -7.770 1.00 72.44 92 ASP A N 1
ATOM 702 C CA . ASP A 1 92 ? 3.792 13.637 -7.269 1.00 72.44 92 ASP A CA 1
ATOM 703 C C . ASP A 1 92 ? 4.496 12.281 -7.412 1.00 72.44 92 ASP A C 1
ATOM 705 O O . ASP A 1 92 ? 3.873 11.272 -7.754 1.00 72.44 92 ASP A O 1
ATOM 709 N N . ILE A 1 93 ? 5.819 12.261 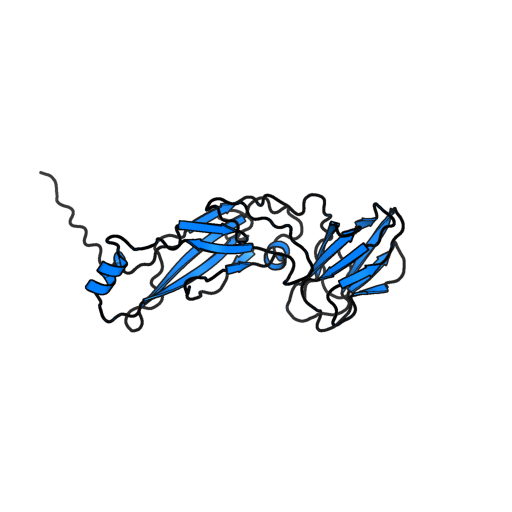-7.219 1.00 73.19 93 ILE A N 1
ATOM 710 C CA . ILE A 1 93 ? 6.589 11.015 -7.198 1.00 73.19 93 ILE A CA 1
ATOM 711 C C . ILE A 1 93 ? 6.293 10.287 -5.888 1.00 73.19 93 ILE A C 1
ATOM 713 O O . ILE A 1 93 ? 6.553 10.786 -4.799 1.00 73.19 93 ILE A O 1
ATOM 717 N N . VAL A 1 94 ? 5.781 9.074 -6.032 1.00 71.50 94 VAL A N 1
ATOM 718 C CA . VAL A 1 94 ? 5.417 8.160 -4.949 1.00 71.50 94 VAL A CA 1
ATOM 719 C C . VAL A 1 94 ? 6.633 7.372 -4.497 1.00 71.50 94 VAL A C 1
ATOM 721 O O . VAL A 1 94 ? 6.888 7.180 -3.313 1.00 71.50 94 VAL A O 1
ATOM 724 N N . LEU A 1 95 ? 7.386 6.876 -5.470 1.00 74.69 95 LEU A N 1
ATOM 725 C CA . LEU A 1 95 ? 8.502 5.988 -5.230 1.00 74.69 95 LEU A CA 1
ATOM 726 C C . LEU A 1 95 ? 9.442 6.049 -6.422 1.00 74.69 95 LEU A C 1
ATOM 728 O O . LEU A 1 95 ? 9.002 5.949 -7.566 1.00 74.69 95 LEU A O 1
ATOM 732 N N . THR A 1 96 ? 10.736 6.116 -6.135 1.00 78.06 96 THR A N 1
ATOM 733 C CA . THR A 1 96 ? 11.788 5.833 -7.109 1.00 78.06 96 THR A CA 1
ATOM 734 C C . THR A 1 96 ? 12.688 4.763 -6.522 1.00 78.06 96 THR A C 1
ATOM 736 O O . THR A 1 96 ? 13.271 4.949 -5.455 1.00 78.06 96 THR A O 1
ATOM 739 N N . ARG A 1 97 ? 12.801 3.625 -7.205 1.00 76.12 97 ARG A N 1
ATOM 740 C CA . ARG A 1 97 ? 13.733 2.561 -6.821 1.00 76.12 97 ARG A CA 1
ATOM 741 C C . ARG A 1 97 ? 15.145 2.884 -7.313 1.00 76.12 97 ARG A C 1
ATOM 743 O O . ARG A 1 97 ? 15.331 3.579 -8.310 1.00 76.12 97 ARG A O 1
ATOM 750 N N . SER A 1 98 ? 16.153 2.366 -6.623 1.00 80.56 98 SER A N 1
ATOM 751 C CA . SER A 1 98 ? 17.532 2.394 -7.121 1.00 80.56 98 SER A CA 1
ATOM 752 C C . SER A 1 98 ? 17.684 1.495 -8.351 1.00 80.56 98 SER A C 1
ATOM 754 O O . SER A 1 98 ? 16.888 0.581 -8.561 1.00 80.56 98 SER A O 1
ATOM 756 N N . TRP A 1 99 ? 18.715 1.751 -9.152 1.00 77.38 99 TRP A N 1
ATOM 757 C CA . TRP A 1 99 ? 19.091 0.888 -10.271 1.00 77.38 99 TRP A CA 1
ATOM 758 C C . TRP A 1 99 ? 19.444 -0.525 -9.794 1.00 77.38 99 TRP A C 1
ATOM 760 O O . TRP A 1 99 ? 20.119 -0.677 -8.774 1.00 77.38 99 TRP A O 1
ATOM 770 N N . SER A 1 100 ? 19.015 -1.543 -10.540 1.00 72.25 100 SER A N 1
ATOM 771 C CA . SER A 1 100 ? 19.329 -2.949 -10.254 1.00 72.25 100 SER A CA 1
ATOM 772 C C . SER A 1 100 ? 19.502 -3.762 -11.535 1.00 72.25 100 SER A C 1
ATOM 774 O O . SER A 1 100 ? 18.747 -3.552 -12.490 1.00 72.25 100 SER A O 1
ATOM 776 N N . THR A 1 101 ? 20.469 -4.684 -11.537 1.00 66.56 101 THR A N 1
ATOM 777 C CA . THR A 1 101 ? 20.725 -5.623 -12.634 1.00 66.56 101 THR A CA 1
ATOM 778 C C . THR A 1 101 ? 19.579 -6.630 -12.718 1.00 66.56 101 THR A C 1
ATOM 780 O O . THR A 1 101 ? 19.300 -7.350 -11.757 1.00 66.56 101 THR A O 1
ATOM 783 N N . ALA A 1 102 ? 18.885 -6.690 -13.859 1.00 58.88 102 ALA A N 1
ATOM 784 C CA . ALA A 1 102 ? 17.832 -7.685 -14.051 1.00 58.88 102 ALA A CA 1
ATOM 785 C C . ALA A 1 102 ? 18.430 -9.014 -14.510 1.00 58.88 102 ALA A C 1
ATOM 787 O O . ALA A 1 102 ? 18.562 -9.264 -15.710 1.00 58.88 102 ALA A O 1
ATOM 788 N N . ASP A 1 103 ? 18.746 -9.892 -13.563 1.00 49.06 103 ASP A N 1
ATOM 789 C CA . ASP A 1 103 ? 18.742 -11.317 -13.884 1.00 49.06 103 ASP A CA 1
ATOM 790 C C . ASP A 1 103 ? 17.284 -11.774 -14.121 1.00 49.06 103 ASP A C 1
ATOM 792 O O . ASP A 1 103 ? 16.350 -11.156 -13.606 1.00 49.06 103 ASP A O 1
ATOM 796 N N . ALA A 1 104 ? 17.085 -12.797 -14.955 1.00 38.66 104 ALA A N 1
ATOM 797 C CA . ALA A 1 104 ? 15.915 -13.089 -15.808 1.00 38.66 104 ALA A CA 1
ATOM 798 C C . ALA A 1 104 ? 14.525 -13.315 -15.142 1.00 38.66 104 ALA A C 1
ATOM 800 O O . ALA A 1 104 ? 13.604 -13.822 -15.780 1.00 38.66 104 ALA A O 1
ATOM 801 N N . SER A 1 105 ? 14.346 -12.904 -13.889 1.00 42.56 105 SER A N 1
ATOM 802 C CA . SER A 1 105 ? 13.121 -12.963 -13.081 1.00 42.56 105 SER A CA 1
ATOM 803 C C . SER A 1 105 ? 13.013 -11.783 -12.095 1.00 42.56 105 SER A C 1
ATOM 805 O O . SER A 1 105 ? 12.377 -11.904 -11.050 1.00 42.56 105 SER A O 1
ATOM 807 N N . ALA A 1 106 ? 13.678 -10.655 -12.381 1.00 48.06 106 ALA A N 1
ATOM 808 C CA . ALA A 1 106 ? 13.754 -9.476 -11.514 1.00 48.06 106 ALA A CA 1
ATOM 809 C C . ALA A 1 106 ? 12.415 -8.724 -11.412 1.00 48.06 106 ALA A C 1
ATOM 811 O O . ALA A 1 106 ? 12.196 -7.670 -12.013 1.00 48.06 106 ALA A O 1
ATOM 812 N N . GLN A 1 107 ? 11.525 -9.306 -10.620 1.00 57.25 107 GLN A N 1
ATOM 813 C CA . GLN A 1 107 ? 10.334 -8.697 -10.063 1.00 57.25 107 GLN A CA 1
ATOM 814 C C . GLN A 1 107 ? 10.713 -7.415 -9.312 1.00 57.25 107 GLN A C 1
ATOM 816 O O . GLN A 1 107 ? 11.447 -7.462 -8.324 1.00 57.25 107 GLN A O 1
ATOM 821 N N . ALA A 1 108 ? 10.198 -6.264 -9.742 1.00 59.12 108 ALA A N 1
ATOM 822 C CA . ALA A 1 108 ? 10.187 -5.091 -8.877 1.00 59.12 108 ALA A CA 1
ATOM 823 C C . ALA A 1 108 ? 8.950 -5.185 -7.978 1.00 59.12 108 ALA A C 1
ATOM 825 O O . ALA A 1 108 ? 7.825 -5.024 -8.448 1.00 59.12 108 ALA A O 1
ATOM 826 N N . ILE A 1 109 ? 9.166 -5.471 -6.692 1.00 64.25 109 ILE A N 1
ATOM 827 C CA . ILE A 1 109 ? 8.101 -5.473 -5.685 1.00 64.25 109 ILE A CA 1
ATOM 828 C C . ILE A 1 109 ? 7.936 -4.047 -5.163 1.00 64.25 109 ILE A C 1
ATOM 830 O O . ILE A 1 109 ? 8.875 -3.422 -4.659 1.00 64.25 109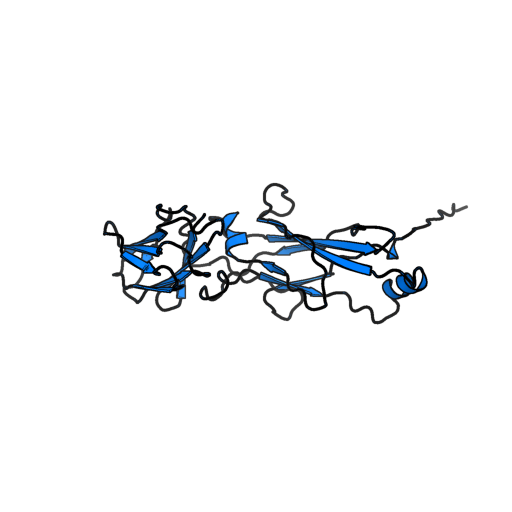 ILE A O 1
ATOM 834 N N . ILE A 1 110 ? 6.728 -3.527 -5.289 1.00 68.50 110 ILE A N 1
ATOM 835 C CA . ILE A 1 110 ? 6.283 -2.268 -4.698 1.00 68.50 110 ILE A CA 1
ATOM 836 C C . ILE A 1 110 ? 5.306 -2.640 -3.597 1.00 68.50 110 ILE A C 1
ATOM 838 O O . ILE A 1 110 ? 4.506 -3.551 -3.784 1.00 68.50 110 ILE A O 1
ATOM 842 N N . LEU A 1 111 ? 5.379 -1.983 -2.446 1.00 70.81 111 LEU A N 1
ATOM 843 C CA . LEU A 1 111 ? 4.484 -2.249 -1.324 1.00 70.81 111 LEU A CA 1
ATOM 844 C C . LEU A 1 111 ? 3.339 -1.228 -1.298 1.00 70.81 111 LEU A C 1
ATOM 846 O O . LEU A 1 111 ? 3.498 -0.077 -1.706 1.00 70.81 111 LEU A O 1
ATOM 850 N N . ARG A 1 112 ? 2.165 -1.634 -0.805 1.00 72.88 112 ARG A N 1
ATOM 851 C CA . ARG A 1 112 ? 0.981 -0.761 -0.758 1.00 72.88 112 ARG A CA 1
ATOM 852 C C . ARG A 1 112 ? 1.188 0.430 0.172 1.00 72.88 112 ARG A C 1
ATOM 854 O O . ARG A 1 112 ? 0.776 1.535 -0.163 1.00 72.88 112 ARG A O 1
ATOM 861 N N . ASN A 1 113 ? 1.871 0.236 1.300 1.00 71.06 113 ASN A N 1
ATOM 862 C CA . ASN A 1 113 ? 2.240 1.333 2.196 1.00 71.06 113 ASN A CA 1
ATOM 863 C C . ASN A 1 113 ? 3.093 2.395 1.477 1.00 71.06 113 ASN A C 1
ATOM 865 O O . ASN A 1 113 ? 2.836 3.575 1.655 1.00 71.06 113 ASN A O 1
ATOM 869 N N . GLU A 1 114 ? 4.042 2.007 0.616 1.00 73.88 114 GLU A N 1
ATOM 870 C CA . GLU A 1 114 ? 4.863 2.950 -0.163 1.00 73.88 114 GLU A CA 1
ATOM 871 C C . GLU A 1 114 ? 3.995 3.809 -1.096 1.00 73.88 114 GLU A C 1
ATOM 873 O O . GLU A 1 114 ? 4.252 5.003 -1.267 1.00 73.88 114 GLU A O 1
ATOM 878 N N . ILE A 1 115 ? 2.929 3.221 -1.651 1.00 72.50 115 ILE A N 1
ATOM 879 C CA . ILE A 1 115 ? 1.958 3.933 -2.488 1.00 72.50 115 ILE A CA 1
ATOM 880 C C . ILE A 1 115 ? 1.092 4.878 -1.649 1.00 72.50 115 ILE A C 1
ATOM 882 O O . ILE A 1 115 ? 0.917 6.043 -2.012 1.00 72.50 115 ILE A O 1
ATOM 886 N N . LEU A 1 116 ? 0.558 4.390 -0.528 1.00 73.00 116 LEU A N 1
ATOM 887 C CA . LEU A 1 116 ? -0.409 5.114 0.293 1.00 73.00 116 LEU A CA 1
ATOM 888 C C . LEU A 1 116 ? 0.226 6.202 1.171 1.00 73.00 116 LEU A C 1
ATOM 890 O O . LEU A 1 116 ? -0.437 7.198 1.427 1.00 73.00 116 LEU A O 1
ATOM 894 N N . THR A 1 117 ? 1.492 6.090 1.591 1.00 71.50 117 THR A N 1
ATOM 895 C CA . THR A 1 117 ? 2.172 7.144 2.379 1.00 71.50 117 THR A CA 1
ATOM 896 C C . THR A 1 117 ? 2.171 8.489 1.655 1.00 71.50 117 THR A C 1
ATOM 898 O O . THR A 1 117 ? 2.042 9.537 2.281 1.00 71.50 117 THR A O 1
ATOM 901 N N . ASN A 1 118 ? 2.275 8.470 0.324 1.00 64.31 118 ASN A N 1
ATOM 902 C CA . ASN A 1 118 ? 2.300 9.686 -0.487 1.00 64.31 118 ASN A CA 1
ATOM 903 C C . ASN A 1 118 ? 0.901 10.127 -0.968 1.00 64.31 118 ASN A C 1
ATOM 905 O O . ASN A 1 118 ? 0.756 11.254 -1.428 1.00 64.31 118 ASN A O 1
ATOM 909 N N . SER A 1 119 ? -0.129 9.275 -0.835 1.00 63.09 119 SER A N 1
ATOM 910 C CA . SER A 1 119 ? -1.548 9.608 -1.080 1.00 63.09 119 SER A CA 1
ATOM 911 C C . SER A 1 119 ? -2.468 8.885 -0.092 1.00 63.09 119 SER A C 1
ATOM 913 O O . SER A 1 119 ? -3.210 7.980 -0.474 1.00 63.09 119 SER A O 1
ATOM 915 N N . PRO A 1 120 ? -2.473 9.289 1.187 1.00 57.12 120 PRO A N 1
ATOM 916 C CA . PRO A 1 120 ? -3.215 8.579 2.231 1.00 57.12 120 PRO A CA 1
ATOM 917 C C . PRO A 1 120 ? -4.742 8.704 2.087 1.00 57.12 120 PRO A C 1
ATOM 919 O O . PRO A 1 120 ? -5.473 7.919 2.683 1.00 57.12 120 PRO A O 1
ATOM 922 N N . ASN A 1 121 ? -5.223 9.678 1.299 1.00 49.97 121 ASN A N 1
ATOM 923 C CA . ASN A 1 121 ? -6.631 10.105 1.270 1.00 49.97 121 ASN A CA 1
ATOM 924 C C . ASN A 1 121 ? -7.247 10.188 -0.137 1.00 49.97 121 ASN A C 1
ATOM 926 O O . ASN A 1 121 ? -8.365 10.679 -0.288 1.00 49.97 121 ASN A O 1
ATOM 930 N N . VAL A 1 122 ? -6.522 9.776 -1.177 1.00 51.06 122 VAL A N 1
ATOM 931 C CA . VAL A 1 122 ? -7.011 9.829 -2.557 1.00 51.06 122 VAL A CA 1
ATOM 932 C C . VAL A 1 122 ? -7.219 8.392 -2.996 1.00 51.06 122 VAL A C 1
ATOM 934 O O . VAL A 1 122 ? -6.280 7.601 -2.948 1.00 51.06 122 VAL A O 1
ATOM 937 N N . SER A 1 123 ? -8.439 8.042 -3.422 1.00 56.06 123 SER A N 1
ATOM 938 C CA . SER A 1 123 ? -8.641 6.819 -4.204 1.00 56.06 123 SER A CA 1
ATOM 939 C C . SER A 1 123 ? -7.612 6.872 -5.329 1.00 56.06 123 SER A C 1
ATOM 941 O O . SER A 1 123 ? -7.655 7.828 -6.103 1.00 56.06 123 SER A O 1
ATOM 943 N N . VAL A 1 124 ? -6.647 5.957 -5.383 1.00 60.69 124 VAL A N 1
ATOM 944 C CA . VAL A 1 124 ? -5.573 6.018 -6.381 1.00 60.69 124 VAL A CA 1
ATOM 945 C C . VAL A 1 124 ? -6.214 5.866 -7.761 1.00 60.69 124 VAL A C 1
ATOM 947 O O . VAL A 1 124 ? -6.495 4.759 -8.195 1.00 60.69 124 VAL A O 1
ATOM 950 N N . GLN A 1 125 ? -6.538 6.983 -8.418 1.00 59.97 125 GLN A N 1
ATOM 951 C CA . GLN A 1 125 ? -7.336 6.968 -9.650 1.00 59.97 125 GLN A CA 1
ATOM 952 C C . GLN A 1 125 ? -6.463 6.761 -10.880 1.00 59.97 125 GLN A C 1
ATOM 954 O O . GLN A 1 125 ? -6.934 6.266 -11.897 1.00 59.97 125 GLN A O 1
ATOM 959 N N . ASN A 1 126 ? -5.188 7.139 -10.787 1.00 71.50 126 ASN A N 1
ATOM 960 C CA . ASN A 1 126 ? -4.201 6.932 -11.829 1.00 71.50 126 ASN A CA 1
ATOM 961 C C . ASN A 1 126 ? -2.833 6.693 -11.186 1.00 71.50 126 ASN A C 1
ATOM 963 O O . ASN A 1 126 ? -2.448 7.375 -10.241 1.00 71.50 126 ASN A O 1
ATOM 967 N N . LEU A 1 127 ? -2.095 5.733 -11.723 1.00 76.12 127 LEU A N 1
ATOM 968 C CA . LEU A 1 127 ? -0.676 5.541 -11.481 1.00 76.12 127 LEU A CA 1
ATOM 969 C C . LEU A 1 127 ? 0.049 5.664 -12.813 1.00 76.12 127 LEU A C 1
ATOM 971 O O . LEU A 1 127 ? -0.354 5.066 -13.811 1.00 76.12 127 LEU A O 1
ATOM 975 N N . GLN A 1 128 ? 1.139 6.425 -12.822 1.00 81.38 128 GLN A N 1
ATOM 976 C CA . GLN A 1 128 ? 2.110 6.365 -13.904 1.00 81.38 128 GLN A CA 1
ATOM 977 C C . GLN A 1 128 ? 3.325 5.580 -13.433 1.00 81.38 128 GLN A C 1
ATOM 979 O O . GLN A 1 128 ? 4.001 5.989 -12.491 1.00 81.38 128 GLN A O 1
ATOM 984 N N . PHE A 1 129 ? 3.627 4.495 -14.134 1.00 78.81 129 PHE A N 1
ATOM 985 C CA . PHE A 1 129 ? 4.883 3.772 -14.010 1.00 78.81 129 PHE A CA 1
ATOM 986 C C . PHE A 1 129 ? 5.812 4.241 -15.113 1.00 78.81 129 PHE A C 1
ATOM 988 O O . PHE A 1 129 ? 5.454 4.192 -16.289 1.00 78.81 129 PHE A O 1
ATOM 995 N N . ARG A 1 130 ? 7.007 4.679 -14.739 1.00 81.75 130 ARG A N 1
ATOM 996 C CA . ARG A 1 130 ? 8.076 5.032 -15.663 1.00 81.75 130 ARG A CA 1
ATOM 997 C C . ARG A 1 130 ? 9.255 4.104 -15.431 1.00 81.75 130 ARG A C 1
ATOM 999 O O . ARG A 1 130 ? 9.747 3.984 -14.310 1.00 81.75 130 ARG A O 1
ATOM 1006 N N . ILE A 1 131 ? 9.701 3.468 -16.503 1.00 79.56 131 ILE A N 1
ATOM 1007 C CA . ILE A 1 131 ? 10.757 2.463 -16.480 1.00 79.56 131 ILE A CA 1
ATOM 1008 C C . ILE A 1 131 ? 11.924 2.975 -17.301 1.00 79.56 131 ILE A C 1
ATOM 1010 O O . ILE A 1 131 ? 11.771 3.304 -18.481 1.00 79.56 131 ILE A O 1
ATOM 1014 N N . ARG A 1 132 ? 13.094 2.990 -16.674 1.00 82.50 132 ARG A N 1
ATOM 1015 C CA . ARG A 1 132 ? 14.354 3.390 -17.297 1.00 82.50 132 ARG A CA 1
ATOM 1016 C C . ARG A 1 132 ? 15.269 2.185 -17.418 1.00 82.50 132 ARG A C 1
ATOM 1018 O O . ARG A 1 132 ? 15.211 1.283 -16.582 1.00 82.50 132 ARG A O 1
ATOM 1025 N N . ALA A 1 133 ? 16.130 2.199 -18.428 1.00 78.56 133 ALA A N 1
ATOM 1026 C CA . ALA A 1 133 ? 17.160 1.187 -18.625 1.00 78.56 133 ALA A CA 1
ATOM 1027 C C . ALA A 1 133 ? 18.522 1.850 -18.859 1.00 78.56 133 ALA A C 1
ATOM 1029 O O . ALA A 1 133 ? 18.597 2.890 -19.520 1.00 78.56 133 ALA A O 1
ATOM 1030 N N . ARG A 1 134 ? 19.593 1.243 -18.343 1.00 78.88 134 ARG A N 1
ATOM 1031 C CA . ARG A 1 134 ? 20.982 1.648 -18.610 1.00 78.88 134 ARG A CA 1
ATOM 1032 C C . ARG A 1 134 ? 21.890 0.433 -18.774 1.00 78.88 134 ARG A C 1
ATOM 1034 O O . ARG A 1 134 ? 21.630 -0.614 -18.189 1.00 78.88 134 ARG A O 1
ATOM 1041 N N . HIS A 1 135 ? 22.942 0.578 -19.571 1.00 75.62 135 HIS A N 1
ATOM 1042 C CA . HIS A 1 135 ? 24.005 -0.414 -19.672 1.00 75.62 135 HIS A CA 1
ATOM 1043 C C . HIS A 1 135 ? 25.233 0.020 -18.882 1.00 75.62 135 HIS A C 1
ATOM 1045 O O . HIS A 1 135 ? 25.678 1.168 -18.979 1.00 75.62 135 HIS A O 1
ATOM 1051 N N . ASN A 1 136 ? 25.818 -0.943 -18.173 1.00 69.06 136 ASN A N 1
ATOM 1052 C CA . ASN A 1 136 ? 27.176 -0.845 -17.660 1.00 69.06 136 ASN A CA 1
ATOM 1053 C C . ASN A 1 136 ? 28.097 -1.619 -18.610 1.00 69.06 136 ASN A C 1
ATOM 1055 O O . ASN A 1 136 ? 28.092 -2.848 -18.628 1.00 69.06 136 ASN A O 1
ATOM 1059 N N . LEU A 1 137 ? 28.875 -0.898 -19.424 1.00 70.31 137 LEU A N 1
ATOM 1060 C CA . LEU A 1 137 ? 29.884 -1.480 -20.312 1.00 70.31 137 LEU A CA 1
ATOM 1061 C C . LEU A 1 137 ? 31.205 -1.546 -19.537 1.00 70.31 137 LEU A C 1
ATOM 1063 O O . LEU A 1 137 ? 31.995 -0.591 -19.548 1.00 70.31 137 LEU A O 1
ATOM 1067 N N . TYR A 1 138 ? 31.412 -2.649 -18.807 1.00 65.62 138 TYR A N 1
ATOM 1068 C CA . TYR A 1 138 ? 32.533 -2.829 -17.877 1.00 65.62 138 TYR A CA 1
ATOM 1069 C C . TYR A 1 138 ? 33.886 -2.571 -18.562 1.00 65.62 138 TYR A C 1
ATOM 1071 O O . TYR A 1 138 ? 34.407 -3.414 -19.289 1.00 65.62 138 TYR A O 1
ATOM 1079 N N . GLY A 1 139 ? 34.464 -1.390 -18.316 1.00 57.41 139 GLY A N 1
ATOM 1080 C CA . GLY A 1 139 ? 35.806 -1.003 -18.770 1.00 57.41 139 GLY A CA 1
ATOM 1081 C C . GLY A 1 139 ? 35.879 0.129 -19.801 1.00 57.41 139 GLY A C 1
ATOM 1082 O O . GLY A 1 139 ? 36.980 0.604 -20.065 1.00 57.41 139 GLY A O 1
ATOM 1083 N N . THR A 1 140 ? 34.760 0.605 -20.360 1.00 61.06 140 THR A N 1
ATOM 1084 C CA . THR A 1 140 ? 34.783 1.697 -21.365 1.00 61.06 140 THR A CA 1
ATOM 1085 C C . THR A 1 140 ? 33.710 2.766 -21.185 1.00 61.06 140 THR A C 1
ATOM 1087 O O . THR A 1 140 ? 33.979 3.931 -21.485 1.00 61.06 140 THR A O 1
ATOM 1090 N N . ARG A 1 141 ? 32.515 2.429 -20.679 1.00 63.88 141 ARG A N 1
ATOM 1091 C CA . ARG A 1 141 ? 31.434 3.405 -20.471 1.00 63.88 141 ARG A CA 1
ATOM 1092 C C . ARG A 1 141 ? 30.494 2.947 -19.358 1.00 63.88 141 ARG A C 1
ATOM 1094 O O . ARG A 1 141 ? 30.008 1.822 -19.374 1.00 63.88 141 ARG A O 1
ATOM 1101 N N . VAL A 1 142 ? 30.233 3.831 -18.404 1.00 64.88 142 VAL A N 1
ATOM 1102 C CA . VAL A 1 142 ? 29.306 3.590 -17.291 1.00 64.88 142 VAL A CA 1
ATOM 1103 C C . VAL A 1 142 ? 28.040 4.407 -17.548 1.00 64.88 142 VAL A C 1
ATOM 1105 O O . VAL A 1 142 ? 28.140 5.511 -18.088 1.00 64.88 142 VAL A O 1
ATOM 1108 N N . ASP A 1 143 ? 26.874 3.868 -17.192 1.00 68.00 143 ASP A N 1
ATOM 1109 C CA . ASP A 1 143 ? 25.581 4.557 -17.260 1.00 68.00 143 ASP A CA 1
ATOM 1110 C C . ASP A 1 143 ? 25.127 5.005 -18.664 1.00 68.00 143 ASP A C 1
ATOM 1112 O O . ASP A 1 143 ? 24.570 6.095 -18.820 1.00 68.00 143 ASP A O 1
ATOM 1116 N N . ASP A 1 144 ? 25.316 4.184 -19.706 1.00 74.75 144 ASP A N 1
ATOM 1117 C CA . ASP A 1 144 ? 24.726 4.501 -21.019 1.00 74.75 144 ASP A CA 1
ATOM 1118 C C . ASP A 1 144 ? 23.218 4.213 -20.980 1.00 74.75 144 ASP A C 1
ATOM 1120 O O . ASP A 1 144 ? 22.771 3.070 -21.108 1.00 74.75 144 ASP A O 1
ATOM 1124 N N . GLN A 1 145 ? 22.435 5.258 -20.706 1.00 77.06 145 GLN A N 1
ATOM 1125 C CA . GLN A 1 145 ? 20.986 5.169 -20.545 1.00 77.06 145 GLN A CA 1
ATOM 1126 C C . GLN A 1 145 ? 20.267 5.081 -21.896 1.00 77.06 145 GLN A C 1
ATOM 1128 O O . GLN A 1 145 ? 20.733 5.593 -22.921 1.00 77.06 145 GLN A O 1
ATOM 1133 N N . SER A 1 146 ? 19.086 4.465 -21.877 1.00 74.94 146 SER A N 1
ATOM 1134 C CA . SER A 1 146 ? 18.136 4.529 -22.984 1.00 74.94 146 SER A CA 1
ATOM 1135 C C . SER A 1 146 ? 17.837 5.982 -23.372 1.00 74.94 146 SER A C 1
ATOM 1137 O O . SER A 1 146 ? 17.840 6.892 -22.545 1.00 74.94 146 SER A O 1
ATOM 1139 N N . THR A 1 147 ? 17.525 6.209 -24.648 1.00 76.12 147 THR A N 1
ATOM 1140 C CA . THR A 1 147 ? 17.045 7.514 -25.130 1.00 76.12 147 THR A CA 1
ATOM 1141 C C . THR A 1 147 ? 15.576 7.775 -24.821 1.00 76.12 147 THR A C 1
ATOM 1143 O O . THR A 1 147 ? 15.099 8.883 -25.051 1.00 76.12 147 THR A O 1
ATOM 1146 N N . TYR A 1 148 ? 14.844 6.751 -24.389 1.00 77.19 148 TYR A N 1
ATOM 1147 C CA . TYR A 1 148 ? 13.435 6.849 -24.037 1.00 77.19 148 TYR A CA 1
ATOM 1148 C C . TYR A 1 148 ? 13.117 5.988 -22.818 1.00 77.19 148 TYR A C 1
ATOM 1150 O O . TYR A 1 148 ? 13.741 4.947 -22.602 1.00 77.19 148 TYR A O 1
ATOM 1158 N N . ASP A 1 149 ? 12.103 6.407 -22.074 1.00 83.94 149 ASP A N 1
ATOM 1159 C CA . ASP A 1 149 ? 11.539 5.645 -20.968 1.00 83.94 149 ASP A CA 1
ATOM 1160 C C . ASP A 1 149 ? 10.291 4.904 -21.459 1.00 83.94 149 ASP A C 1
ATOM 1162 O O . ASP A 1 149 ? 9.563 5.403 -22.324 1.00 83.94 149 ASP A O 1
ATOM 1166 N N . THR A 1 150 ? 10.026 3.719 -20.908 1.00 78.88 150 THR A N 1
ATOM 1167 C CA . THR A 1 150 ? 8.715 3.086 -21.083 1.00 78.88 150 THR A CA 1
ATOM 1168 C C . THR A 1 150 ? 7.782 3.639 -20.017 1.00 78.88 150 THR A C 1
ATOM 1170 O O . THR A 1 150 ? 8.108 3.622 -18.830 1.00 78.88 150 THR A O 1
ATOM 1173 N N . GLU A 1 151 ? 6.611 4.110 -20.434 1.00 83.12 151 GLU A N 1
ATOM 1174 C CA . GLU A 1 151 ? 5.605 4.663 -19.537 1.00 83.12 151 GLU A CA 1
ATOM 1175 C C . GLU A 1 151 ? 4.300 3.875 -19.627 1.00 83.12 151 GLU A C 1
ATOM 1177 O O . GLU A 1 151 ? 3.785 3.624 -20.716 1.00 83.12 151 GLU A O 1
ATOM 1182 N N . HIS A 1 152 ? 3.748 3.525 -18.468 1.00 77.88 152 HIS A N 1
ATOM 1183 C CA . HIS A 1 152 ? 2.450 2.877 -18.343 1.00 77.88 152 HIS A CA 1
ATOM 1184 C C . HIS A 1 152 ? 1.547 3.733 -17.470 1.00 77.88 152 HIS A C 1
ATOM 1186 O O . HIS A 1 152 ? 1.872 4.019 -16.319 1.00 77.88 152 HIS A O 1
ATOM 1192 N N . LEU A 1 153 ? 0.415 4.136 -18.035 1.00 79.56 153 LEU A N 1
ATOM 1193 C CA . LEU A 1 153 ? -0.660 4.800 -17.313 1.00 79.56 153 LEU A CA 1
ATOM 1194 C C . LEU A 1 153 ? -1.699 3.749 -16.979 1.00 79.56 153 LEU A C 1
ATOM 1196 O O . LEU A 1 153 ? -2.226 3.111 -17.890 1.00 79.56 153 LEU A O 1
ATOM 1200 N N . VAL A 1 154 ? -1.967 3.563 -15.692 1.00 73.62 154 VAL A N 1
ATOM 1201 C CA . VAL A 1 154 ? -2.945 2.574 -15.261 1.00 73.62 154 VAL A CA 1
ATOM 1202 C C . VAL A 1 154 ? -3.831 3.114 -14.159 1.00 73.62 154 VAL A C 1
ATOM 1204 O O . VAL A 1 154 ? -3.370 3.790 -13.243 1.00 73.62 154 VAL A O 1
ATOM 1207 N N . THR A 1 155 ? -5.108 2.780 -14.249 1.00 73.06 155 THR A N 1
ATOM 1208 C CA . THR A 1 155 ? -6.082 2.948 -13.177 1.00 73.06 155 THR A CA 1
ATOM 1209 C C . THR A 1 155 ? -6.191 1.607 -12.454 1.00 73.06 155 THR A C 1
ATOM 1211 O O . THR A 1 155 ? -6.522 0.619 -13.108 1.00 73.06 155 THR A O 1
ATOM 1214 N N . PRO A 1 156 ? -5.857 1.524 -11.156 1.00 67.69 156 PRO A N 1
ATOM 1215 C CA . PRO A 1 156 ? -6.121 0.327 -10.365 1.00 67.69 156 PRO A CA 1
ATOM 1216 C C . PRO A 1 156 ? -7.604 -0.057 -10.403 1.00 67.69 156 PRO A C 1
ATOM 1218 O O . PRO A 1 156 ? -8.467 0.811 -10.256 1.00 67.69 156 PRO A O 1
ATOM 1221 N N . ASP A 1 157 ? -7.894 -1.347 -10.591 1.00 57.94 157 ASP A N 1
ATOM 1222 C CA . ASP A 1 157 ? -9.275 -1.858 -10.683 1.00 57.94 157 ASP A CA 1
ATOM 1223 C C . ASP A 1 157 ? -9.996 -1.843 -9.331 1.00 57.94 157 ASP A C 1
ATOM 1225 O O . ASP A 1 157 ? -11.224 -1.760 -9.268 1.00 57.94 157 ASP A O 1
ATOM 1229 N N . SER A 1 158 ? -9.229 -1.880 -8.243 1.00 52.31 158 SER A N 1
ATOM 1230 C CA . SER A 1 158 ? -9.702 -1.751 -6.875 1.00 52.31 158 SER A CA 1
ATOM 1231 C C . SER A 1 158 ? -9.044 -0.549 -6.203 1.00 52.31 158 SER A C 1
ATOM 1233 O O . SER A 1 158 ? -7.846 -0.288 -6.318 1.00 52.31 158 SER A O 1
ATOM 1235 N N . THR A 1 159 ? -9.861 0.237 -5.514 1.00 57.31 159 THR A N 1
ATOM 1236 C CA . THR A 1 159 ? -9.426 1.450 -4.812 1.00 57.31 159 THR A CA 1
ATOM 1237 C C . THR A 1 159 ? -9.620 1.318 -3.308 1.00 57.31 159 THR A C 1
ATOM 1239 O O . THR A 1 159 ? -9.949 2.313 -2.668 1.00 57.31 159 THR A O 1
ATOM 1242 N N . LEU A 1 160 ? -9.475 0.119 -2.721 1.00 62.19 160 LEU A N 1
ATOM 1243 C CA . LEU A 1 160 ? -9.938 -0.130 -1.346 1.00 62.19 160 LEU A CA 1
ATOM 1244 C C . LEU A 1 160 ? -11.444 0.149 -1.277 1.00 62.19 160 LEU A C 1
ATOM 1246 O O . LEU A 1 160 ? -11.965 0.770 -0.353 1.00 62.19 160 LEU A O 1
ATOM 1250 N N . THR A 1 161 ? -12.153 -0.245 -2.340 1.00 61.53 161 THR A N 1
ATOM 1251 C CA . THR A 1 161 ? -13.534 0.159 -2.596 1.00 61.53 161 THR A CA 1
ATOM 1252 C C . THR A 1 161 ? -14.450 -0.495 -1.568 1.00 61.53 161 THR A C 1
ATOM 1254 O O . THR A 1 161 ? -14.564 -1.714 -1.506 1.00 61.53 161 THR A O 1
ATOM 1257 N N . GLY A 1 162 ? -15.105 0.328 -0.749 1.00 69.88 162 GLY A N 1
ATOM 1258 C CA . GLY A 1 162 ? -15.905 -0.141 0.386 1.00 69.88 162 GLY A CA 1
ATOM 1259 C C . GLY A 1 162 ? -15.141 -0.205 1.712 1.00 69.88 162 GLY A C 1
ATOM 1260 O O . GLY A 1 162 ? -15.774 -0.434 2.739 1.00 69.88 162 GLY A O 1
ATOM 1261 N N . GLN A 1 163 ? -13.831 0.063 1.715 1.00 81.31 163 GLN A N 1
ATOM 1262 C CA . GLN A 1 163 ? -13.054 0.254 2.935 1.00 81.31 163 GLN A CA 1
ATOM 1263 C C . GLN A 1 163 ? -13.016 1.733 3.344 1.00 81.31 163 GLN A C 1
ATOM 1265 O O . GLN A 1 163 ? -12.939 2.636 2.509 1.00 81.31 163 GLN A O 1
ATOM 1270 N N . VAL A 1 164 ? -13.026 1.998 4.649 1.00 85.19 164 VAL A N 1
ATOM 1271 C CA . VAL A 1 164 ? -12.827 3.345 5.198 1.00 85.19 164 VAL A CA 1
ATOM 1272 C C . VAL A 1 164 ? -11.333 3.648 5.327 1.00 85.19 164 VAL A C 1
ATOM 1274 O O . VAL A 1 164 ? -10.602 2.934 6.011 1.00 85.19 164 VAL A O 1
ATOM 1277 N N . ALA A 1 165 ? -10.885 4.749 4.725 1.00 85.19 165 ALA A N 1
ATOM 1278 C CA . ALA A 1 165 ? -9.542 5.279 4.938 1.00 85.19 165 ALA A CA 1
ATOM 1279 C C . ALA A 1 165 ? -9.465 5.963 6.313 1.00 85.19 165 ALA A C 1
ATOM 1281 O O . ALA A 1 165 ? -9.953 7.078 6.491 1.00 85.19 165 ALA A O 1
ATOM 1282 N N . MET A 1 166 ? -8.837 5.306 7.288 1.00 87.31 166 MET A N 1
ATOM 1283 C CA . MET A 1 166 ? -8.605 5.859 8.630 1.00 87.31 166 MET A CA 1
ATOM 1284 C C . MET A 1 166 ? -7.514 6.949 8.634 1.00 87.31 166 MET A C 1
ATOM 1286 O O . MET A 1 166 ? -7.347 7.671 9.616 1.00 87.31 166 MET A O 1
ATOM 1290 N N . GLY A 1 167 ? -6.795 7.099 7.517 1.00 85.00 167 GLY A N 1
ATOM 1291 C CA . GLY A 1 167 ? -5.748 8.092 7.307 1.00 85.00 167 GLY A CA 1
ATOM 1292 C C . GLY A 1 167 ? -4.385 7.639 7.826 1.00 85.00 167 GLY A C 1
ATOM 1293 O O . GLY A 1 167 ? -4.097 6.446 7.925 1.00 85.00 167 GLY A O 1
ATOM 1294 N N . GLN A 1 168 ? -3.534 8.614 8.141 1.00 86.81 168 GLN A N 1
ATOM 1295 C CA . GLN A 1 168 ? -2.176 8.385 8.625 1.00 86.81 168 GLN A CA 1
ATOM 1296 C C . GLN A 1 168 ? -1.924 9.125 9.934 1.00 86.81 168 GLN A C 1
ATOM 1298 O O . GLN A 1 168 ? -2.417 10.239 10.122 1.00 86.81 168 GLN A O 1
ATOM 1303 N N . SER A 1 169 ? -1.144 8.519 10.825 1.00 88.50 169 SER A N 1
ATOM 1304 C CA . SER A 1 169 ? -0.779 9.125 12.105 1.00 88.50 169 SER A CA 1
ATOM 1305 C C . SER A 1 169 ? 0.612 8.692 12.549 1.00 88.50 169 SER A C 1
ATOM 1307 O O . SER A 1 169 ? 1.091 7.628 12.160 1.00 88.50 169 SER A O 1
ATOM 1309 N N . THR A 1 170 ? 1.268 9.525 13.350 1.00 87.56 170 THR A N 1
ATOM 1310 C CA . THR A 1 170 ? 2.541 9.197 14.005 1.00 87.56 170 THR A CA 1
ATOM 1311 C C . THR A 1 170 ? 2.295 8.448 15.314 1.00 87.56 170 THR A C 1
ATOM 1313 O O . THR A 1 170 ? 1.184 8.440 15.849 1.00 87.56 170 THR A O 1
ATOM 1316 N N . TRP A 1 171 ? 3.345 7.850 15.872 1.00 82.94 171 TRP A N 1
ATOM 1317 C CA . TRP A 1 171 ? 3.289 7.164 17.165 1.00 82.94 171 TRP A CA 1
ATOM 1318 C C . TRP A 1 171 ? 2.661 8.014 18.284 1.00 82.94 171 TRP A C 1
ATOM 1320 O O . TRP A 1 171 ? 2.719 9.247 18.302 1.00 82.94 171 TRP A O 1
ATOM 1330 N N . GLY A 1 172 ? 2.012 7.329 19.226 1.00 82.81 172 GLY A N 1
ATOM 1331 C CA . GLY A 1 172 ? 1.305 7.927 20.359 1.00 82.81 172 GLY A CA 1
ATOM 1332 C C . GLY A 1 172 ? 0.017 8.669 19.986 1.00 82.81 172 GLY A C 1
ATOM 1333 O O . GLY A 1 172 ? -0.719 9.086 20.883 1.00 82.81 172 GLY A O 1
ATOM 1334 N N . THR A 1 173 ? -0.281 8.802 18.692 1.00 90.12 173 THR A N 1
ATOM 1335 C CA . THR A 1 173 ? -1.424 9.551 18.174 1.00 90.12 173 THR A CA 1
ATOM 1336 C C . THR A 1 173 ? -2.423 8.606 17.514 1.00 90.12 173 THR A C 1
ATOM 1338 O O . THR A 1 173 ? -2.072 7.600 16.901 1.00 90.12 173 THR A O 1
ATOM 1341 N N . GLU A 1 174 ? -3.701 8.909 17.693 1.00 93.44 174 GLU A N 1
ATOM 1342 C CA . GLU A 1 174 ? -4.800 8.188 17.059 1.00 93.44 174 GLU A CA 1
ATOM 1343 C C . GLU A 1 174 ? -4.834 8.451 15.548 1.00 93.44 174 GLU A C 1
ATOM 1345 O O . GLU A 1 174 ? -4.421 9.519 15.086 1.00 93.44 174 GLU A O 1
ATOM 1350 N N . LEU A 1 175 ? -5.325 7.483 14.772 1.00 92.12 175 LEU A N 1
ATOM 1351 C CA . LEU A 1 175 ? -5.662 7.714 13.369 1.00 92.12 175 LEU A CA 1
ATOM 1352 C C . LEU A 1 175 ? -6.768 8.782 13.238 1.00 92.12 175 LEU A C 1
ATOM 1354 O O . LEU A 1 175 ? -7.735 8.762 13.996 1.00 92.12 175 LEU A O 1
ATOM 1358 N N . PRO A 1 176 ? -6.655 9.725 12.289 1.00 89.62 176 PRO A N 1
ATOM 1359 C CA . PRO A 1 176 ? -7.539 10.891 12.223 1.00 89.62 176 PRO A CA 1
ATOM 1360 C C . PRO A 1 176 ? -8.994 10.564 11.864 1.00 89.62 176 PRO A C 1
ATOM 1362 O O . PRO A 1 176 ? -9.881 11.379 12.122 1.00 89.62 176 PRO A O 1
ATOM 1365 N N . VAL A 1 177 ? -9.244 9.407 11.249 1.00 90.19 177 VAL A N 1
ATOM 1366 C CA . VAL A 1 177 ? -10.582 8.941 10.883 1.00 90.19 177 VAL A CA 1
ATOM 1367 C C . VAL A 1 177 ? -10.858 7.609 11.572 1.00 90.19 177 VAL A C 1
ATOM 1369 O O . VAL A 1 177 ? -10.002 6.729 11.654 1.00 90.19 177 VAL A O 1
ATOM 1372 N N . THR A 1 178 ? -12.079 7.470 12.073 1.00 92.62 178 THR A N 1
ATOM 1373 C CA . THR A 1 178 ? -12.551 6.294 12.801 1.00 92.62 178 THR A CA 1
ATOM 1374 C C . THR A 1 178 ? -13.440 5.424 11.924 1.00 92.62 178 THR A C 1
ATOM 1376 O O . THR A 1 178 ? -13.908 5.846 10.865 1.00 92.62 178 THR A O 1
ATOM 1379 N N . TYR A 1 179 ? -13.700 4.201 12.376 1.00 94.50 179 TYR A N 1
ATOM 1380 C CA . TYR A 1 179 ? -14.633 3.290 11.720 1.00 94.50 179 TYR A CA 1
ATOM 1381 C C . TYR A 1 179 ? -15.787 2.954 12.666 1.00 94.50 179 TYR A C 1
ATOM 1383 O O . TYR A 1 179 ? -15.550 2.556 13.801 1.00 94.50 179 TYR A O 1
ATOM 1391 N N . ALA A 1 180 ? -17.033 3.114 12.223 1.00 96.00 180 ALA A N 1
ATOM 1392 C CA . ALA A 1 180 ? -18.199 2.687 12.994 1.00 96.00 180 ALA A CA 1
ATOM 1393 C C . ALA A 1 180 ? -18.521 1.224 12.666 1.00 96.00 180 ALA A C 1
ATOM 1395 O O . ALA A 1 180 ? -18.795 0.895 11.512 1.00 96.00 180 ALA A O 1
ATOM 1396 N N . ALA A 1 181 ? -18.499 0.352 13.674 1.00 94.38 181 ALA A N 1
ATOM 1397 C CA . ALA A 1 181 ? -18.744 -1.071 13.500 1.00 94.38 181 ALA A CA 1
ATOM 1398 C C . ALA A 1 181 ? -20.158 -1.319 12.955 1.00 94.38 181 ALA A C 1
ATOM 1400 O O . ALA A 1 181 ? -21.158 -1.008 13.602 1.00 94.38 181 ALA A O 1
ATOM 1401 N N . VAL A 1 182 ? -20.262 -1.915 11.769 1.00 92.31 182 VAL A N 1
ATOM 1402 C CA . VAL A 1 182 ? -21.561 -2.243 11.154 1.00 92.31 182 VAL A CA 1
ATOM 1403 C C . VAL A 1 182 ? -22.193 -3.507 11.744 1.00 92.31 182 VAL A C 1
ATOM 1405 O O . VAL A 1 182 ? -23.386 -3.750 11.573 1.00 92.31 182 VAL A O 1
ATOM 1408 N N . SER A 1 183 ? -21.405 -4.307 12.464 1.00 91.62 183 SER A N 1
ATOM 1409 C CA . SER A 1 183 ? -21.804 -5.572 13.073 1.00 91.62 183 SER A CA 1
ATOM 1410 C C . SER A 1 183 ? -21.122 -5.758 14.437 1.00 91.62 183 SER A C 1
ATOM 1412 O O . SER A 1 183 ? -20.126 -5.105 14.739 1.00 91.62 183 SER A O 1
ATOM 1414 N N . GLY A 1 184 ? -21.666 -6.654 15.265 1.00 91.38 184 GLY A N 1
ATOM 1415 C CA . GLY A 1 184 ? -21.039 -7.086 16.521 1.00 91.38 184 GLY A CA 1
ATOM 1416 C C . GLY A 1 184 ? -20.118 -8.302 16.357 1.00 91.38 184 GLY A C 1
ATOM 1417 O O . GLY A 1 184 ? -19.973 -9.094 17.285 1.00 91.38 184 GLY A O 1
ATOM 1418 N N . ASN A 1 185 ? -19.592 -8.527 15.151 1.00 92.69 185 ASN A N 1
ATOM 1419 C CA . ASN A 1 185 ? -18.771 -9.693 14.838 1.00 92.69 185 ASN A CA 1
ATOM 1420 C C . ASN A 1 185 ? -17.335 -9.542 15.355 1.00 92.69 185 ASN A C 1
ATOM 1422 O O . ASN A 1 185 ? -16.885 -8.464 15.754 1.00 92.69 185 ASN A O 1
ATOM 1426 N N . LEU A 1 186 ? -16.575 -10.637 15.272 1.00 94.88 186 LEU A N 1
ATOM 1427 C CA . LEU A 1 186 ? -15.137 -10.621 15.500 1.00 94.88 186 LEU A CA 1
ATOM 1428 C C . LEU A 1 186 ? -14.452 -9.688 14.494 1.00 94.88 186 LEU A C 1
ATOM 1430 O O . LEU A 1 186 ? -14.471 -9.932 13.285 1.00 94.88 186 LEU A O 1
ATOM 1434 N N . HIS A 1 187 ? -13.808 -8.655 15.021 1.00 96.06 187 HIS A N 1
ATOM 1435 C CA . HIS A 1 187 ? -12.934 -7.789 14.256 1.00 96.06 187 HIS A CA 1
ATOM 1436 C C . HIS A 1 187 ? -11.490 -8.251 14.420 1.00 96.06 187 HIS A C 1
ATOM 1438 O O . HIS A 1 187 ? -11.050 -8.588 15.522 1.00 96.06 187 HIS A O 1
ATOM 1444 N N . THR A 1 188 ? -10.752 -8.270 13.315 1.00 94.94 188 THR A N 1
ATOM 1445 C CA . THR A 1 188 ? -9.322 -8.595 13.295 1.00 94.94 188 THR A CA 1
ATOM 1446 C C . THR A 1 188 ? -8.549 -7.376 12.835 1.00 94.94 188 THR A C 1
ATOM 1448 O O . THR A 1 188 ? -8.865 -6.802 11.798 1.00 94.94 188 THR A O 1
ATOM 1451 N N . VAL A 1 189 ? -7.529 -6.996 13.591 1.00 93.75 189 VAL A N 1
ATOM 1452 C CA . VAL A 1 189 ? -6.549 -5.992 13.185 1.00 93.75 189 VAL A CA 1
ATOM 1453 C C . VAL A 1 189 ? -5.309 -6.730 12.723 1.00 93.75 189 VAL A C 1
ATOM 1455 O O . VAL A 1 189 ? -4.817 -7.608 13.435 1.00 93.75 189 VAL A O 1
ATOM 1458 N N . THR A 1 190 ? -4.798 -6.375 11.550 1.00 90.50 190 THR A N 1
ATOM 1459 C CA . THR A 1 190 ? -3.557 -6.930 11.006 1.00 90.50 190 THR A CA 1
ATOM 1460 C C . THR A 1 190 ? -2.595 -5.829 10.598 1.00 90.50 190 THR A C 1
ATOM 1462 O O . THR A 1 190 ? -3.007 -4.796 10.074 1.00 90.50 190 THR A O 1
ATOM 1465 N N . ILE A 1 191 ? -1.305 -6.078 10.803 1.00 85.31 191 ILE A N 1
ATOM 1466 C CA . ILE A 1 191 ? -0.199 -5.271 10.290 1.00 85.31 191 ILE A CA 1
ATOM 1467 C C . ILE A 1 191 ? 0.718 -6.153 9.450 1.00 85.31 191 ILE A C 1
ATOM 1469 O O . ILE A 1 191 ? 0.933 -7.327 9.754 1.00 85.31 191 ILE A O 1
ATOM 1473 N N . GLY A 1 192 ? 1.290 -5.579 8.395 1.00 73.25 192 GLY A N 1
ATOM 1474 C CA . GLY A 1 192 ? 2.072 -6.369 7.443 1.00 73.25 192 GLY A CA 1
ATOM 1475 C C . GLY A 1 192 ? 3.484 -6.751 7.906 1.00 73.25 192 GLY A C 1
ATOM 1476 O O . GLY A 1 192 ? 4.108 -7.645 7.340 1.00 73.25 192 GLY A O 1
ATOM 1477 N N . THR A 1 193 ? 4.005 -6.098 8.943 1.00 76.94 193 THR A N 1
ATOM 1478 C CA . THR A 1 193 ? 5.296 -6.451 9.544 1.00 76.94 193 THR A CA 1
ATOM 1479 C C . THR A 1 193 ? 5.223 -6.209 11.040 1.00 76.94 193 THR A C 1
ATOM 1481 O O . THR A 1 193 ? 4.646 -5.212 11.467 1.00 76.94 193 THR A O 1
ATOM 1484 N N . ILE A 1 194 ? 5.843 -7.094 11.819 1.00 82.06 194 ILE A N 1
ATOM 1485 C CA . ILE A 1 194 ? 5.952 -6.969 13.274 1.00 82.06 194 ILE A CA 1
ATOM 1486 C C . ILE A 1 194 ? 6.529 -5.596 13.644 1.00 82.06 194 ILE A C 1
ATOM 1488 O O . ILE A 1 194 ? 7.496 -5.140 13.023 1.00 82.06 194 ILE A O 1
ATOM 1492 N N . PHE A 1 195 ? 5.951 -4.976 14.673 1.00 81.44 195 PHE A N 1
ATOM 1493 C CA . PHE A 1 195 ? 6.576 -3.859 15.367 1.00 81.44 195 PHE A CA 1
ATOM 1494 C C . PHE A 1 195 ? 7.711 -4.366 16.256 1.00 81.44 195 PHE A C 1
ATOM 1496 O O . PHE A 1 195 ? 7.503 -5.223 17.120 1.00 81.44 195 PHE A O 1
ATOM 1503 N N . GLY A 1 196 ? 8.914 -3.834 16.044 1.00 78.00 196 GLY A N 1
ATOM 1504 C CA . GLY A 1 196 ? 10.070 -4.089 16.896 1.00 78.00 196 GLY A CA 1
ATOM 1505 C C . GLY A 1 196 ? 9.896 -3.520 18.303 1.00 78.00 196 GLY A C 1
ATOM 1506 O O . GLY A 1 196 ? 10.445 -4.095 19.241 1.00 78.00 196 GLY A O 1
ATOM 1507 N N . VAL A 1 197 ? 9.100 -2.457 18.466 1.00 86.19 197 VAL A N 1
ATOM 1508 C CA . VAL A 1 197 ? 8.695 -1.854 19.749 1.00 86.19 197 VAL A CA 1
ATOM 1509 C C . VAL A 1 197 ? 7.267 -1.296 19.703 1.00 86.19 197 VAL A C 1
ATOM 1511 O O . VAL A 1 197 ? 6.792 -0.835 18.665 1.00 86.19 197 VAL A O 1
ATOM 1514 N N . GLY A 1 198 ? 6.603 -1.279 20.861 1.00 87.69 198 GLY A N 1
ATOM 1515 C CA . GLY A 1 198 ? 5.246 -0.752 21.008 1.00 87.69 198 GLY A CA 1
ATOM 1516 C C . GLY A 1 198 ? 4.151 -1.709 20.536 1.00 87.69 198 GLY A C 1
ATOM 1517 O O . GLY A 1 198 ? 4.401 -2.698 19.850 1.00 87.69 198 GLY A O 1
ATOM 1518 N N . ASP A 1 199 ? 2.927 -1.363 20.911 1.00 92.81 199 ASP A N 1
ATOM 1519 C CA . ASP A 1 199 ? 1.711 -2.137 20.692 1.00 92.81 199 ASP A CA 1
ATOM 1520 C C . ASP A 1 199 ? 0.755 -1.363 19.783 1.00 92.81 199 ASP A C 1
ATOM 1522 O O . ASP A 1 199 ? 0.716 -0.126 19.809 1.00 92.81 199 ASP A O 1
ATOM 1526 N N . VAL A 1 200 ? -0.058 -2.081 19.009 1.00 94.06 200 VAL A N 1
ATOM 1527 C CA . VAL A 1 200 ? -1.264 -1.499 18.412 1.00 94.06 200 VAL A CA 1
ATOM 1528 C C . VAL A 1 200 ? -2.382 -1.604 19.424 1.00 94.06 200 VAL A C 1
ATOM 1530 O O . VAL A 1 200 ? -2.702 -2.689 19.919 1.00 94.06 200 VAL A O 1
ATOM 1533 N N . GLU A 1 201 ? -3.011 -0.472 19.687 1.00 96.62 201 GLU A N 1
ATOM 1534 C CA . GLU A 1 201 ? -4.126 -0.365 20.607 1.00 96.62 201 GLU A CA 1
ATOM 1535 C C . GLU A 1 201 ? -5.381 0.081 19.871 1.00 96.62 201 GLU A C 1
ATOM 1537 O O . GLU A 1 201 ? -5.330 0.849 18.906 1.00 96.62 201 GLU A O 1
ATOM 1542 N N . TYR A 1 202 ? -6.519 -0.367 20.385 1.00 97.50 202 TYR A N 1
ATOM 1543 C CA . TYR A 1 202 ? -7.827 0.133 20.007 1.00 97.50 202 TYR A CA 1
ATOM 1544 C C . TYR A 1 202 ? -8.537 0.727 21.218 1.00 97.50 202 TYR A C 1
ATOM 1546 O O . TYR A 1 202 ? -8.247 0.387 22.365 1.00 97.50 202 TYR A O 1
ATOM 1554 N N . LYS A 1 203 ? -9.500 1.603 20.963 1.00 97.31 203 LYS A N 1
ATOM 1555 C CA . LYS A 1 203 ? -10.552 1.928 21.929 1.00 97.31 203 LYS A CA 1
ATOM 1556 C C . LYS A 1 203 ? -11.889 1.941 21.202 1.00 97.31 203 LYS A C 1
ATOM 1558 O O . LYS A 1 203 ? -11.945 2.206 19.998 1.00 97.31 203 LYS A O 1
ATOM 1563 N N . LEU A 1 204 ? -12.951 1.670 21.950 1.00 97.69 204 LEU A N 1
ATOM 1564 C CA . LEU A 1 204 ? -14.324 1.782 21.473 1.00 97.69 204 LEU A CA 1
ATOM 1565 C C . LEU A 1 204 ? -14.942 3.047 22.056 1.00 97.69 204 LEU A C 1
ATOM 1567 O O . LEU A 1 204 ? -14.919 3.252 23.274 1.00 97.69 204 LEU A O 1
ATOM 1571 N N . ASN A 1 205 ? -15.491 3.895 21.193 1.00 96.00 205 ASN A N 1
ATOM 1572 C CA . ASN A 1 205 ? -16.072 5.182 21.553 1.00 96.00 205 ASN A CA 1
ATOM 1573 C C . ASN A 1 205 ? -15.071 6.016 22.392 1.00 96.00 205 ASN A C 1
ATOM 1575 O O . ASN A 1 205 ? -13.889 6.134 22.070 1.00 96.00 205 ASN A O 1
ATOM 1579 N N . SER A 1 206 ? -15.517 6.573 23.519 1.00 93.62 206 SER A N 1
ATOM 1580 C CA . SER A 1 206 ? -14.667 7.307 24.471 1.00 93.62 206 SER A CA 1
ATOM 1581 C C . SER A 1 206 ? -14.033 6.421 25.557 1.00 93.62 206 SER A C 1
ATOM 1583 O O . SER A 1 206 ? -13.679 6.923 26.622 1.00 93.62 206 SER A O 1
ATOM 1585 N N . GLY A 1 207 ? -13.935 5.109 25.325 1.00 95.19 207 GLY A N 1
ATOM 1586 C CA . GLY A 1 207 ? -13.373 4.149 26.273 1.00 95.19 207 GLY A CA 1
ATOM 1587 C C . GLY A 1 207 ? -11.855 4.257 26.461 1.00 95.19 207 GLY A C 1
ATOM 1588 O O . GLY A 1 207 ? -11.176 5.116 25.895 1.00 95.19 207 GLY A O 1
ATOM 1589 N N . SER A 1 208 ? -11.313 3.353 27.278 1.00 96.56 208 SER A N 1
ATOM 1590 C CA . SER A 1 208 ? -9.868 3.212 27.479 1.00 96.56 208 SER A CA 1
ATOM 1591 C C . SER A 1 208 ? -9.201 2.493 26.308 1.00 96.56 208 SER A C 1
ATOM 1593 O O . SER A 1 208 ? -9.827 1.683 25.627 1.00 96.56 208 SER A O 1
ATOM 1595 N N . TRP A 1 209 ? -7.914 2.774 26.109 1.00 97.19 209 TRP A N 1
ATOM 1596 C CA . TRP A 1 209 ? -7.079 2.051 25.156 1.00 97.19 209 TRP A CA 1
ATOM 1597 C C . TRP A 1 209 ? -6.787 0.634 25.648 1.00 97.19 209 TRP A C 1
ATOM 1599 O O . TRP A 1 209 ? -6.470 0.429 26.821 1.00 97.19 209 TRP A O 1
ATOM 1609 N N . ILE A 1 210 ? -6.911 -0.328 24.741 1.00 97.69 210 ILE A N 1
ATOM 1610 C CA . ILE A 1 210 ? -6.694 -1.753 24.967 1.00 97.69 210 ILE A CA 1
ATOM 1611 C C . ILE A 1 210 ? -5.755 -2.254 23.872 1.00 97.69 210 ILE A C 1
ATOM 1613 O O . ILE A 1 210 ? -5.960 -1.966 22.693 1.00 97.69 210 ILE A O 1
ATOM 1617 N N . VAL A 1 211 ? -4.740 -3.028 24.249 1.00 97.25 211 VAL A N 1
ATOM 1618 C CA . VAL A 1 211 ? -3.829 -3.670 23.293 1.00 97.25 211 VAL A CA 1
ATOM 1619 C C . VAL A 1 211 ? -4.602 -4.683 22.448 1.00 97.25 211 VAL A C 1
ATOM 1621 O O . VAL A 1 211 ? -5.241 -5.586 22.987 1.00 97.25 211 VAL A O 1
ATOM 1624 N N . VAL A 1 212 ? -4.536 -4.536 21.123 1.00 96.75 212 VAL A N 1
ATOM 1625 C CA . VAL A 1 212 ? -5.038 -5.529 20.162 1.00 96.75 212 VAL A CA 1
ATOM 1626 C C . VAL A 1 212 ? -3.893 -6.313 19.540 1.00 96.75 212 VAL A C 1
ATOM 1628 O O . VAL A 1 212 ? -3.979 -7.533 19.478 1.00 96.75 212 VAL A O 1
ATOM 1631 N N . ILE A 1 213 ? -2.804 -5.654 19.138 1.00 94.56 213 ILE A N 1
ATOM 1632 C CA . ILE A 1 213 ? -1.598 -6.330 18.647 1.00 94.56 213 ILE A CA 1
ATOM 1633 C C . ILE A 1 213 ? -0.467 -5.996 19.605 1.00 94.56 213 ILE A C 1
ATOM 1635 O O . ILE A 1 213 ? -0.025 -4.851 19.662 1.00 94.56 213 ILE A O 1
ATOM 1639 N N . ALA A 1 214 ? -0.011 -6.998 20.350 1.00 92.38 214 ALA A N 1
ATOM 1640 C CA . ALA A 1 214 ? 1.170 -6.858 21.188 1.00 92.38 214 ALA A CA 1
ATOM 1641 C C . ALA A 1 214 ? 2.446 -6.773 20.334 1.00 92.38 214 ALA A C 1
ATOM 1643 O O . ALA A 1 214 ? 2.509 -7.327 19.230 1.00 92.38 214 ALA A O 1
ATOM 1644 N N . GLN A 1 215 ? 3.487 -6.145 20.875 1.00 88.81 215 GLN A N 1
ATOM 1645 C CA . GLN A 1 215 ? 4.839 -6.177 20.327 1.00 88.81 215 GLN A CA 1
ATOM 1646 C C . GLN A 1 215 ? 5.241 -7.616 19.959 1.00 88.81 215 GLN A C 1
ATOM 1648 O O . GLN A 1 215 ? 5.027 -8.558 20.724 1.00 88.81 215 GLN A O 1
ATOM 1653 N N . GLY A 1 216 ? 5.845 -7.799 18.783 1.00 86.50 216 GLY A N 1
ATOM 1654 C CA . GLY A 1 216 ? 6.227 -9.131 18.302 1.00 86.50 216 GLY A CA 1
ATOM 1655 C C . GLY A 1 216 ? 5.138 -9.879 17.520 1.00 86.50 216 GLY A C 1
ATOM 1656 O O . GLY A 1 216 ? 5.444 -10.912 16.927 1.00 86.50 216 GLY A O 1
ATOM 1657 N N . ALA A 1 217 ? 3.899 -9.380 17.475 1.00 89.81 217 ALA A N 1
ATOM 1658 C CA . ALA A 1 217 ? 2.800 -9.977 16.714 1.00 89.81 217 ALA A CA 1
ATOM 1659 C C . ALA A 1 217 ? 2.426 -9.144 15.475 1.00 89.81 217 ALA A C 1
ATOM 1661 O O . ALA A 1 217 ? 2.749 -7.962 15.373 1.00 89.81 217 ALA A O 1
ATOM 1662 N N . THR A 1 218 ? 1.731 -9.771 14.522 1.00 89.62 218 THR A N 1
ATOM 1663 C CA . THR A 1 218 ? 1.208 -9.120 13.304 1.00 89.62 218 THR A CA 1
ATOM 1664 C C . THR A 1 218 ? -0.311 -9.024 13.269 1.00 89.62 218 THR A C 1
ATOM 1666 O O . THR A 1 218 ? -0.869 -8.410 12.363 1.00 89.62 218 THR A O 1
ATOM 1669 N N . SER A 1 219 ? -1.005 -9.633 14.227 1.00 92.50 219 SER A N 1
ATOM 1670 C CA . SER A 1 219 ? -2.460 -9.671 14.231 1.00 92.50 219 SER A CA 1
ATOM 1671 C C . SER A 1 219 ? -3.022 -9.795 15.632 1.00 92.50 219 SER A C 1
ATOM 1673 O O . SER A 1 219 ? -2.401 -10.403 16.503 1.00 92.50 219 SER A O 1
ATOM 1675 N N . GLY A 1 220 ? -4.242 -9.309 15.802 1.00 94.75 220 GLY A N 1
ATOM 1676 C CA . GLY A 1 220 ? -5.023 -9.507 17.008 1.00 94.75 220 GLY A CA 1
ATOM 1677 C C . GLY A 1 220 ? -6.495 -9.241 16.763 1.00 94.75 220 GLY A C 1
ATOM 1678 O O . GLY A 1 220 ? -6.881 -8.738 15.709 1.00 94.75 220 GLY A O 1
ATOM 1679 N N . THR A 1 221 ? -7.331 -9.613 17.726 1.00 96.88 221 THR A N 1
ATOM 1680 C CA . THR A 1 221 ? -8.784 -9.611 17.547 1.00 96.88 221 THR A CA 1
ATOM 1681 C C . THR A 1 221 ? -9.505 -8.991 18.728 1.00 96.88 221 THR A C 1
ATOM 1683 O O . THR A 1 221 ? -9.070 -9.135 19.869 1.00 96.88 221 THR A O 1
ATOM 1686 N N . PHE A 1 222 ? -10.653 -8.381 18.463 1.00 97.56 222 PHE A N 1
ATOM 1687 C CA . PHE A 1 222 ? -11.588 -7.908 19.480 1.00 97.56 222 PHE A CA 1
ATOM 1688 C C . PHE A 1 222 ? -13.028 -8.004 18.962 1.00 97.56 222 PHE A C 1
ATOM 1690 O O . PHE A 1 222 ? -13.265 -8.319 17.796 1.00 97.56 222 PHE A O 1
ATOM 1697 N N . THR A 1 223 ? -14.013 -7.770 19.825 1.00 97.12 223 THR A N 1
ATOM 1698 C CA . THR A 1 223 ? -15.433 -7.830 19.452 1.00 97.12 223 THR A CA 1
ATOM 1699 C C . THR A 1 223 ? -16.132 -6.552 19.912 1.00 97.12 223 THR A C 1
ATOM 1701 O O . THR A 1 223 ? -16.383 -6.411 21.110 1.00 97.12 223 THR A O 1
ATOM 1704 N N . PRO A 1 224 ? -16.390 -5.595 19.004 1.00 96.38 224 PRO A N 1
ATOM 1705 C CA . PRO A 1 224 ? -17.205 -4.422 19.294 1.00 96.38 224 PRO A CA 1
ATOM 1706 C C . PRO A 1 224 ? -18.697 -4.783 19.309 1.00 96.38 224 PRO A C 1
ATOM 1708 O O . PRO A 1 224 ? -19.104 -5.842 18.832 1.00 96.38 224 PRO A O 1
ATOM 1711 N N . SER A 1 225 ? -19.528 -3.878 19.812 1.00 96.88 225 SER A N 1
ATOM 1712 C CA . SER A 1 225 ? -20.967 -3.876 19.540 1.00 96.88 225 SER A CA 1
ATOM 1713 C C . SER A 1 225 ? -21.262 -3.153 18.226 1.00 96.88 225 SER A C 1
ATOM 1715 O O . SER A 1 225 ? -20.485 -2.317 17.763 1.00 96.88 225 SER A O 1
ATOM 1717 N N . THR A 1 226 ? -22.422 -3.428 17.630 1.00 95.75 226 THR A N 1
ATOM 1718 C CA . THR A 1 226 ? -22.900 -2.652 16.479 1.00 95.75 226 THR A CA 1
ATOM 1719 C C . THR A 1 226 ? -22.979 -1.166 16.833 1.00 95.75 226 THR A C 1
ATOM 1721 O O . THR A 1 226 ? -23.494 -0.802 17.890 1.00 95.75 226 THR A O 1
ATOM 1724 N N . SER A 1 227 ? -22.500 -0.325 15.920 1.00 95.44 227 SER A N 1
ATOM 1725 C CA . SER A 1 227 ? -22.367 1.130 16.032 1.00 95.44 227 SER A CA 1
ATOM 1726 C C . SER A 1 227 ? -21.273 1.634 16.977 1.00 95.44 227 SER A C 1
ATOM 1728 O O . SER A 1 227 ? -21.129 2.851 17.097 1.00 95.44 227 SER A O 1
ATOM 1730 N N . ASP A 1 228 ? -20.479 0.762 17.608 1.00 97.69 228 ASP A N 1
ATOM 1731 C CA . ASP A 1 228 ? -19.290 1.223 18.328 1.00 97.69 228 ASP A CA 1
ATOM 1732 C C . ASP A 1 228 ? -18.315 1.896 17.360 1.00 97.69 228 ASP A C 1
ATOM 1734 O O . ASP A 1 228 ? -18.018 1.382 16.279 1.00 97.69 228 ASP A O 1
ATOM 1738 N N . VAL A 1 229 ? -17.784 3.047 17.765 1.00 97.44 229 VAL A N 1
ATOM 1739 C CA . VAL A 1 229 ? -16.756 3.757 17.007 1.00 97.44 229 VAL A CA 1
ATOM 1740 C C . VAL A 1 229 ? -15.393 3.192 17.379 1.00 97.44 229 VAL A C 1
ATOM 1742 O O . VAL A 1 229 ? -14.967 3.271 18.528 1.00 97.44 229 VAL A O 1
ATOM 1745 N N . ILE A 1 230 ? -14.702 2.617 16.405 1.00 98.06 230 ILE A N 1
ATOM 1746 C CA . ILE A 1 230 ? -13.381 2.022 16.551 1.00 98.06 230 ILE A CA 1
ATOM 1747 C C . ILE A 1 230 ? -12.326 3.072 16.232 1.00 98.06 230 ILE A C 1
ATOM 1749 O O . ILE A 1 230 ? -12.293 3.661 15.147 1.00 98.06 230 ILE A O 1
ATOM 1753 N N . HIS A 1 231 ? -11.429 3.249 17.190 1.00 96.75 231 HIS A N 1
ATOM 1754 C CA . HIS A 1 231 ? -10.250 4.090 17.083 1.00 96.75 231 HIS A CA 1
ATOM 1755 C C . HIS A 1 231 ? -9.010 3.205 17.178 1.00 96.75 231 HIS A C 1
ATOM 1757 O O . HIS A 1 231 ? -9.004 2.253 17.959 1.00 96.75 231 HIS A O 1
ATOM 1763 N N . LEU A 1 232 ? -7.955 3.536 16.434 1.00 95.88 232 LEU A N 1
ATOM 1764 C CA . LEU A 1 232 ? -6.698 2.787 16.430 1.00 95.88 232 LEU A CA 1
ATOM 1765 C C . LEU A 1 232 ? -5.507 3.729 16.610 1.00 95.88 232 LEU A C 1
ATOM 1767 O O . LEU A 1 232 ? -5.513 4.855 16.105 1.00 95.88 232 LEU A O 1
ATOM 1771 N N . ARG A 1 233 ? -4.481 3.250 17.317 1.00 94.12 233 ARG A N 1
ATOM 1772 C CA . ARG A 1 233 ? -3.181 3.919 17.453 1.00 94.12 233 ARG A CA 1
ATOM 1773 C C . ARG A 1 233 ? -2.047 2.911 17.616 1.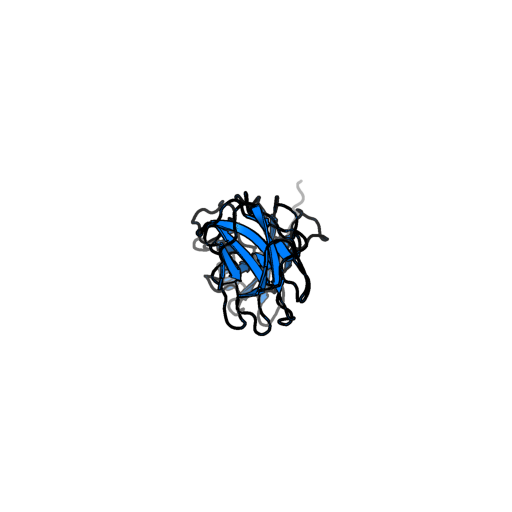00 94.12 233 ARG A C 1
ATOM 1775 O O . ARG A 1 233 ? -2.285 1.748 17.935 1.00 94.12 233 ARG A O 1
ATOM 1782 N N . HIS A 1 234 ? -0.816 3.392 17.486 1.00 91.38 234 HIS A N 1
ATOM 1783 C CA . HIS A 1 234 ? 0.406 2.657 17.823 1.00 91.38 234 HIS A CA 1
ATOM 1784 C C . HIS A 1 234 ? 1.203 3.423 18.884 1.00 91.38 234 HIS A C 1
ATOM 1786 O O . HIS A 1 234 ? 1.247 4.654 18.856 1.00 91.38 234 HIS A O 1
ATOM 1792 N N . THR A 1 235 ? 1.776 2.724 19.868 1.00 90.94 235 THR A N 1
ATOM 1793 C CA . THR A 1 235 ? 2.257 3.361 21.110 1.00 90.94 235 THR A CA 1
ATOM 1794 C C . THR A 1 235 ? 3.706 3.852 21.099 1.00 90.94 235 THR A C 1
ATOM 1796 O O . THR A 1 235 ? 4.055 4.657 21.962 1.00 90.94 235 THR A O 1
ATOM 1799 N N . ALA A 1 236 ? 4.552 3.436 20.153 1.00 85.81 236 ALA A N 1
ATOM 1800 C CA . ALA A 1 236 ? 5.971 3.820 20.120 1.00 85.81 236 ALA A CA 1
ATOM 1801 C C . ALA A 1 236 ? 6.500 3.944 18.686 1.00 85.81 236 ALA A C 1
ATOM 1803 O O . ALA A 1 236 ? 5.966 3.316 17.797 1.00 85.81 236 ALA A O 1
ATOM 1804 N N . SER A 1 237 ? 7.558 4.715 18.427 1.00 78.62 237 SER A N 1
ATOM 1805 C CA . SER A 1 237 ? 8.184 4.720 17.092 1.00 78.62 237 SER A CA 1
ATOM 1806 C C . SER A 1 237 ? 8.986 3.431 16.868 1.00 78.62 237 SER A C 1
ATOM 1808 O O . SER A 1 237 ? 9.833 3.093 17.694 1.00 78.62 237 SER A O 1
ATOM 1810 N N . ASP A 1 238 ? 8.761 2.737 15.749 1.00 73.25 238 ASP A N 1
ATOM 1811 C CA . ASP A 1 238 ? 9.480 1.509 15.352 1.00 73.25 238 ASP A CA 1
ATOM 1812 C C . ASP A 1 238 ? 10.601 1.781 14.329 1.00 73.25 238 ASP A C 1
ATOM 1814 O O . ASP A 1 238 ? 10.830 1.031 13.376 1.00 73.25 238 ASP A O 1
ATOM 1818 N N . GLY A 1 239 ? 11.295 2.910 14.485 1.00 73.81 239 GLY A N 1
ATOM 1819 C CA . GLY A 1 239 ? 12.278 3.368 13.504 1.00 73.81 239 GLY A CA 1
ATOM 1820 C C . GLY A 1 239 ? 11.621 3.835 12.202 1.00 73.81 239 GLY A C 1
ATOM 1821 O O . GLY A 1 239 ? 10.443 4.160 12.174 1.00 73.81 239 GLY A O 1
ATOM 1822 N N . SER A 1 240 ? 12.374 3.897 11.101 1.00 65.75 240 SER A N 1
ATOM 1823 C CA . SER A 1 240 ? 11.992 4.636 9.881 1.00 65.75 240 SER A CA 1
ATOM 1824 C C . SER A 1 240 ? 10.979 3.943 8.956 1.00 65.75 240 SER A C 1
ATOM 1826 O O . SER A 1 240 ? 10.916 4.275 7.772 1.00 65.75 240 SER A O 1
ATOM 1828 N N . GLN A 1 241 ? 10.245 2.931 9.423 1.00 72.00 241 GLN A N 1
ATOM 1829 C CA . GLN A 1 241 ? 9.330 2.173 8.566 1.00 72.00 241 GLN A CA 1
ATOM 1830 C C . GLN A 1 241 ? 7.876 2.576 8.796 1.00 72.00 241 GLN A C 1
ATOM 1832 O O . GLN A 1 241 ? 7.318 2.300 9.854 1.00 72.00 241 GLN A O 1
ATOM 1837 N N . THR A 1 242 ? 7.229 3.120 7.762 1.00 80.50 242 THR A N 1
ATOM 1838 C CA . THR A 1 242 ? 5.766 3.218 7.724 1.00 80.50 242 THR A CA 1
ATOM 1839 C C . THR A 1 242 ? 5.151 1.824 7.704 1.00 80.50 242 THR A C 1
ATOM 1841 O O . THR A 1 242 ? 5.559 0.987 6.894 1.00 80.50 242 THR A O 1
ATOM 1844 N N . LYS A 1 243 ? 4.138 1.585 8.538 1.00 80.75 243 LYS A N 1
ATOM 1845 C CA . LYS A 1 243 ? 3.393 0.322 8.553 1.00 80.75 243 LYS A CA 1
ATOM 1846 C C . LYS A 1 243 ? 1.963 0.526 8.077 1.00 80.75 243 LYS A C 1
ATOM 1848 O O . LYS A 1 243 ? 1.288 1.467 8.491 1.00 80.75 243 LYS A O 1
ATOM 1853 N N . PHE A 1 244 ? 1.507 -0.400 7.243 1.00 84.69 244 PHE A N 1
ATOM 1854 C CA . PHE A 1 244 ? 0.101 -0.540 6.885 1.00 84.69 244 PHE A CA 1
ATOM 1855 C C . PHE A 1 244 ? -0.653 -1.309 7.969 1.00 84.69 244 PHE A C 1
ATOM 1857 O O . PHE A 1 244 ? -0.155 -2.324 8.468 1.00 84.69 244 PHE A O 1
ATOM 1864 N N . ILE A 1 245 ? -1.848 -0.827 8.301 1.00 87.69 245 ILE A N 1
ATOM 1865 C CA . ILE A 1 245 ? -2.798 -1.484 9.194 1.00 87.69 245 ILE A CA 1
ATOM 1866 C C . ILE A 1 245 ? -4.119 -1.701 8.463 1.00 87.69 245 ILE A C 1
ATOM 1868 O O . ILE A 1 245 ? -4.597 -0.820 7.751 1.00 87.69 245 ILE A O 1
ATOM 1872 N N . GLU A 1 246 ? -4.710 -2.870 8.675 1.00 89.44 246 GLU A N 1
ATOM 1873 C CA . GLU A 1 246 ? -5.994 -3.271 8.107 1.00 89.44 246 GLU A CA 1
ATOM 1874 C C . GLU A 1 246 ? -6.912 -3.765 9.223 1.00 89.44 246 GLU A C 1
ATOM 1876 O O . GLU A 1 246 ? -6.491 -4.523 10.104 1.00 89.44 246 GLU A O 1
ATOM 1881 N N . LEU A 1 247 ? -8.165 -3.325 9.182 1.00 92.00 247 LEU A N 1
ATOM 1882 C CA . LEU A 1 247 ? -9.242 -3.811 10.029 1.00 92.00 247 LEU A CA 1
ATOM 1883 C C . LEU A 1 247 ? -10.169 -4.676 9.181 1.00 92.00 247 LEU A C 1
ATOM 1885 O O . LEU A 1 247 ? -10.656 -4.244 8.133 1.00 92.00 247 LEU A O 1
ATOM 1889 N N . LYS A 1 248 ? -10.451 -5.880 9.670 1.00 91.75 248 LYS A N 1
ATOM 1890 C CA . LYS A 1 248 ? -11.364 -6.833 9.042 1.00 91.75 248 LYS A CA 1
ATOM 1891 C C . LYS A 1 248 ? -12.574 -7.098 9.930 1.00 91.75 248 LYS A C 1
ATOM 1893 O O . LYS A 1 248 ? -12.394 -7.342 11.121 1.00 91.75 248 LYS A O 1
ATOM 1898 N N . ASP A 1 249 ? -13.767 -7.135 9.346 1.00 91.75 249 ASP A N 1
ATOM 1899 C CA . ASP A 1 249 ? -14.996 -7.673 9.947 1.00 91.75 249 ASP A CA 1
ATOM 1900 C C . ASP A 1 249 ? -15.212 -9.089 9.396 1.00 91.75 249 ASP A C 1
ATOM 1902 O O . ASP A 1 249 ? -15.384 -9.275 8.190 1.00 91.75 249 ASP A O 1
ATOM 1906 N N . ASN A 1 250 ? -15.131 -10.102 10.266 1.00 88.38 250 ASN A N 1
ATOM 1907 C CA . ASN A 1 250 ? -15.320 -11.512 9.904 1.00 88.38 250 ASN A CA 1
ATOM 1908 C C . ASN A 1 250 ? -14.474 -11.966 8.689 1.00 88.38 250 ASN A C 1
ATOM 1910 O O . ASN A 1 250 ? -14.931 -12.716 7.826 1.00 88.38 250 ASN A O 1
ATOM 1914 N N . GLY A 1 251 ? -13.231 -11.479 8.616 1.00 84.12 251 GLY A N 1
ATOM 1915 C CA . GLY A 1 251 ? -12.273 -11.801 7.554 1.00 84.12 251 GLY A CA 1
ATOM 1916 C C . GLY A 1 251 ? -12.336 -10.900 6.315 1.00 84.12 251 GLY A C 1
ATOM 1917 O O . GLY A 1 251 ? -11.453 -11.005 5.470 1.00 84.12 251 GLY A O 1
ATOM 1918 N N . VAL A 1 252 ? -13.306 -9.987 6.218 1.00 85.19 252 VAL A N 1
ATOM 1919 C CA . VAL A 1 252 ? -13.422 -9.028 5.108 1.00 85.19 252 VAL A CA 1
ATOM 1920 C C . VAL A 1 252 ? -12.835 -7.684 5.526 1.00 85.19 252 VAL A C 1
ATOM 1922 O O . VAL A 1 252 ? -13.218 -7.159 6.567 1.00 85.19 252 VAL A O 1
ATOM 1925 N N . ALA A 1 253 ? -11.919 -7.118 4.736 1.00 85.69 253 ALA A N 1
ATOM 1926 C CA . ALA A 1 253 ? -11.356 -5.795 5.006 1.00 85.69 253 ALA A CA 1
ATOM 1927 C C . ALA A 1 253 ? -12.442 -4.706 4.935 1.00 85.69 253 ALA A C 1
ATOM 1929 O O . ALA A 1 253 ? -13.196 -4.630 3.966 1.00 85.69 253 ALA A O 1
ATOM 1930 N N . VAL A 1 254 ? -12.525 -3.879 5.980 1.00 88.75 254 VAL A N 1
ATOM 1931 C CA . VAL A 1 254 ? -13.531 -2.809 6.130 1.00 88.75 254 VAL A CA 1
ATOM 1932 C C . VAL A 1 254 ? -12.911 -1.436 6.361 1.00 88.75 254 VAL A C 1
ATOM 1934 O O . VAL A 1 254 ? -13.554 -0.418 6.108 1.00 88.75 254 VAL A O 1
ATOM 1937 N N . SER A 1 255 ? -11.665 -1.372 6.826 1.00 88.75 255 SER A N 1
ATOM 1938 C CA . SER A 1 255 ? -10.919 -0.120 6.916 1.00 88.75 255 SER A CA 1
ATOM 1939 C C . SER A 1 255 ? -9.415 -0.360 6.875 1.00 88.75 255 SER A C 1
ATOM 1941 O O . SER A 1 255 ? -8.930 -1.458 7.159 1.00 88.75 255 SER A O 1
ATOM 1943 N N . TYR A 1 256 ? -8.673 0.693 6.549 1.00 87.25 256 TYR A N 1
ATOM 1944 C CA . TYR A 1 256 ? -7.216 0.672 6.509 1.00 87.25 256 TYR A CA 1
ATOM 1945 C C . TYR A 1 256 ? -6.624 1.988 7.012 1.00 87.25 256 TYR A C 1
ATOM 1947 O O . TYR A 1 256 ? -7.292 3.020 7.028 1.00 87.25 256 TYR A O 1
ATOM 1955 N N . GLY A 1 257 ? -5.348 1.972 7.386 1.00 86.75 257 GLY A N 1
ATOM 1956 C CA . GLY A 1 257 ? -4.610 3.167 7.786 1.00 86.75 257 GLY A CA 1
ATOM 1957 C C . GLY A 1 257 ? -3.098 2.989 7.704 1.00 86.75 257 GLY A C 1
ATOM 1958 O O . GLY A 1 257 ? -2.596 1.922 7.339 1.00 86.75 257 GLY A O 1
ATOM 1959 N N . LEU A 1 258 ? -2.370 4.047 8.059 1.00 86.56 258 LEU A N 1
ATOM 1960 C CA . LEU A 1 258 ? -0.909 4.056 8.098 1.00 86.56 258 LEU A CA 1
ATOM 1961 C C . LEU A 1 258 ? -0.390 4.580 9.435 1.00 86.56 258 LEU A C 1
ATOM 1963 O O . LEU A 1 258 ? -0.788 5.653 9.894 1.00 86.56 258 LEU A O 1
ATOM 1967 N N . PHE A 1 259 ? 0.573 3.866 10.009 1.00 87.19 259 PHE A N 1
ATOM 1968 C CA . PHE A 1 259 ? 1.386 4.375 11.108 1.00 87.19 259 PHE A CA 1
ATOM 1969 C C . PHE A 1 259 ? 2.741 4.828 10.577 1.00 87.19 259 PHE A C 1
ATOM 1971 O O . PHE A 1 259 ? 3.509 4.027 10.038 1.00 87.19 259 PHE A O 1
ATOM 1978 N N . LEU A 1 260 ? 2.998 6.129 10.692 1.00 83.69 260 LEU A N 1
ATOM 1979 C CA . LEU A 1 260 ? 4.251 6.770 10.315 1.00 83.69 260 LEU A CA 1
ATOM 1980 C C . LEU A 1 260 ? 5.265 6.654 11.461 1.00 83.69 260 LEU A C 1
ATOM 1982 O O . LEU A 1 260 ? 4.890 6.675 12.636 1.00 83.69 260 LEU A O 1
ATOM 1986 N N . SER A 1 261 ? 6.543 6.557 11.090 1.00 73.25 261 SER A N 1
ATOM 1987 C CA . SER A 1 261 ? 7.690 6.551 12.008 1.00 73.25 261 SER A CA 1
ATOM 1988 C C . SER A 1 261 ? 7.782 7.798 12.873 1.00 73.25 261 SER A C 1
ATOM 1990 O O . SER A 1 261 ? 7.584 8.893 12.299 1.00 73.25 261 SER A O 1
#

pLDDT: mean 72.42, std 17.0, range [33.97, 98.06]

Secondary structure (DSSP, 8-state):
---------TTGGGSPPPPS-EEETT-SSTTPPPP----SSSTTS--EEEEE------SS-HHHHHHHH-TT--EEEEEEEEEESSTT-TT-EEEEPPPEE--TT--EEE-HHHHHHT-TTS----EEEEEEEEEEETTTEEEEE-SS-EEEEE--S-SSTT-EEEEEEETTSB-SS-EE-SSSSPEEEEESS--SS--EEEEETT---EEEE-TT-SEEEE-PPTTPEEEEEE-S--SS--EEEEEEETTEEEEEEEEE-

Sequence (261 aa):
SATLLALSMTTRAARPYPPSTIQYNGAGTNYGTPDLEGDGAGFQGFGLTIEWLKRNHTLSDEVQNLLSDQPTVLVDTDYQVEIRHTPYSVSDIVLTRSWSTADASAQAIILRNEILTNSPNVSVQNLQFRIRARHNLYGTRVDDQSTYDTEHLVTPDSTLTGQVAMGQSTWGTELPVTYAAVSGNLHTVTIGTIFGVGDVEYKLNSGSWIVVIAQGATSGTFTPSTSDVIHLRHTASDGSQTKFIELKDNGVAVSYGLFLS

Radius of gyration: 23.76 Å; chains: 1; bounding box: 59×32×85 Å

Foldseek 3Di:
DDDDDDDDDPCPLVADDFAPAWDWPPPPDRDDAHAQQAQQAAAQGADTWTDGDDDPPPPDDSVVVVCVVPVPWDKFKWKKKWKALDPPDPVGTLDIDDIDTDDRGDIDGDHVLSNCVSPLDDLSQKMKIKMWMFICRPPDDGGRTHPDIDIDIHGHPDSCVQAARLEEDEAPDKRNRWDFAQAQAKKKKFKHDFQCDWFKWKDWDPGDTDGQGDHPGGMGIDTDHGRTIIIIHTHDDSPQDKIKMFMDGVSHTHYIYIYGD